Protein AF-A0A7V1QZJ2-F1 (afdb_monomer_lite)

Foldseek 3Di:
DDDDDDDDDDDDDDDDDDDDDDDDPPPDDDDDPDPVPFDFFKKWWWWKWKAAPVRHIDIFTAIFGGFPPFLWEKEDPDPQKIWTWGKTADRVRPWMWIWIWMAGRVVRDIDPIDIWIKRWHPVDPVIDIDGDHWDPDDPPWGRTKDKDWDPWDDDPQKIKTKIKIKDQAGDQDPPPHGDHMIMMIITMMIGGHHYDDDDDDPPDD

Sequence (205 aa):
MRYALLVPVTLLLWSCRGKEGPQGPQGPQGPAGQDLTRPRQGFIQGVARGKDNGGNPFNIRFSYSFYSASPGTWQATGQNTRDFDFSREDSLGIGYLSLAFRYDASNQQVSNVTIDGVAADLSRSPVPTYTIQQLPAVLNFFPGTTQEITNVTINGDSVTANFQYIRPSYNNVPGVGTNTYPDTVEGSFSVKLLPITSFGRAAGR

pLDDT: mean 83.09, std 21.12, range [32.5, 98.81]

Radius of gyration: 27.92 Å; chains: 1; bounding box: 53×95×83 Å

Structure (mmCIF, N/CA/C/O backbone):
data_AF-A0A7V1QZJ2-F1
#
_entry.id   AF-A0A7V1QZJ2-F1
#
loop_
_atom_site.group_PDB
_atom_site.id
_atom_site.type_symbol
_atom_site.label_atom_id
_atom_site.label_alt_id
_atom_site.label_comp_id
_atom_site.label_asym_id
_atom_site.label_entity_id
_atom_site.label_seq_id
_atom_site.pdbx_PDB_ins_code
_atom_site.Cartn_x
_atom_site.Cartn_y
_atom_site.Cartn_z
_atom_site.occupancy
_atom_site.B_iso_or_equiv
_atom_site.auth_seq_id
_atom_site.auth_comp_id
_atom_site.auth_asym_id
_atom_site.auth_atom_id
_atom_site.pdbx_PDB_model_num
ATOM 1 N N . MET A 1 1 ? 5.378 -8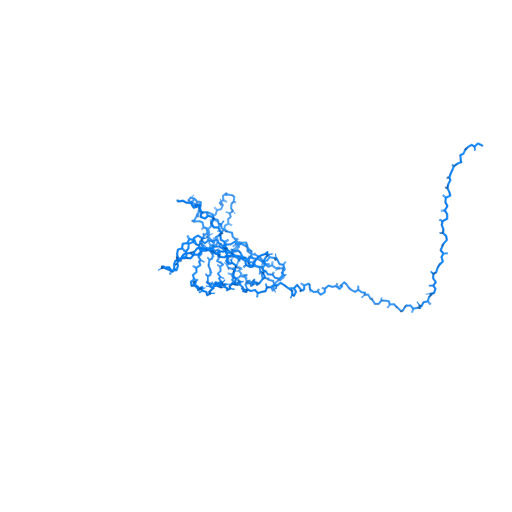2.891 -24.976 1.00 38.34 1 MET A N 1
ATOM 2 C CA . MET A 1 1 ? 6.318 -82.110 -24.143 1.00 38.34 1 MET A CA 1
ATOM 3 C C . MET A 1 1 ? 5.572 -80.883 -23.624 1.00 38.34 1 MET A C 1
ATOM 5 O O . MET A 1 1 ? 4.749 -80.357 -24.358 1.00 38.34 1 MET A O 1
ATOM 9 N N . ARG A 1 2 ? 5.779 -80.542 -22.344 1.00 32.50 2 ARG A N 1
ATOM 10 C CA . ARG A 1 2 ? 5.200 -79.415 -21.565 1.00 32.50 2 ARG A CA 1
ATOM 11 C C . ARG A 1 2 ? 5.353 -78.089 -22.351 1.00 32.50 2 ARG A C 1
ATOM 13 O O . ARG A 1 2 ? 6.328 -77.993 -23.085 1.00 32.50 2 ARG A O 1
ATOM 20 N N . TYR A 1 3 ? 4.460 -77.092 -22.353 1.00 37.06 3 TYR A N 1
ATOM 21 C CA . TYR A 1 3 ? 3.801 -76.303 -21.287 1.00 37.06 3 TYR A CA 1
ATOM 22 C C . TYR A 1 3 ? 2.469 -75.717 -21.855 1.00 37.06 3 TYR A C 1
ATOM 24 O O . TYR A 1 3 ? 2.404 -75.462 -23.052 1.00 37.06 3 TYR A O 1
ATOM 32 N N . ALA A 1 4 ? 1.321 -75.691 -21.153 1.00 39.69 4 ALA A N 1
ATOM 33 C CA . ALA A 1 4 ? 0.835 -74.640 -20.225 1.00 39.69 4 ALA A CA 1
ATOM 34 C C . ALA A 1 4 ? 1.044 -73.203 -20.787 1.00 39.69 4 ALA A C 1
ATOM 36 O O . ALA A 1 4 ? 2.159 -72.886 -21.170 1.00 39.69 4 ALA A O 1
ATOM 37 N N . LEU A 1 5 ? 0.090 -72.261 -20.855 1.00 34.91 5 LEU A N 1
ATOM 38 C CA . LEU A 1 5 ? -1.019 -71.952 -19.947 1.00 34.91 5 LEU A CA 1
ATOM 39 C C . LEU A 1 5 ? -1.832 -70.731 -20.497 1.00 34.91 5 LEU A C 1
ATOM 41 O O . LEU A 1 5 ? -1.210 -69.816 -21.022 1.00 34.91 5 LEU A O 1
ATOM 45 N N . LEU A 1 6 ? -3.165 -70.720 -20.278 1.00 35.53 6 LEU A N 1
ATOM 46 C CA . LEU A 1 6 ? -4.153 -69.597 -20.207 1.00 35.53 6 LEU A CA 1
ATOM 47 C C . LEU A 1 6 ? -4.377 -68.683 -21.454 1.00 35.53 6 LEU A C 1
ATOM 49 O O . LEU A 1 6 ? -3.447 -68.021 -21.884 1.00 35.53 6 LEU A O 1
ATOM 53 N N . VAL A 1 7 ? -5.531 -68.572 -22.153 1.00 39.81 7 VAL A N 1
ATOM 54 C CA . VAL A 1 7 ? -6.994 -68.503 -21.827 1.00 39.81 7 VAL A CA 1
ATOM 55 C C . VAL A 1 7 ? -7.366 -67.178 -21.101 1.00 39.81 7 VAL A C 1
ATOM 57 O O . VAL A 1 7 ? -6.730 -66.915 -20.087 1.00 39.81 7 VAL A O 1
ATOM 60 N N . PRO A 1 8 ? -8.454 -66.424 -21.424 1.00 50.03 8 PRO A N 1
ATOM 61 C CA . PRO A 1 8 ? -9.168 -66.239 -22.709 1.00 50.03 8 PRO A CA 1
ATOM 62 C C . PRO A 1 8 ? -10.031 -64.923 -22.858 1.00 50.03 8 PRO A C 1
ATOM 64 O O . PRO A 1 8 ? -9.952 -64.038 -22.020 1.00 50.03 8 PRO A O 1
ATOM 67 N N . VAL A 1 9 ? -10.904 -64.893 -23.895 1.00 44.97 9 VAL A N 1
ATOM 68 C CA . VAL A 1 9 ? -12.286 -64.311 -24.049 1.00 44.97 9 VAL A CA 1
ATOM 69 C C . VAL A 1 9 ? -12.489 -62.817 -23.657 1.00 44.97 9 VAL A C 1
ATOM 71 O O . VAL A 1 9 ? -12.215 -62.427 -22.537 1.00 44.97 9 VAL A O 1
ATOM 74 N N . THR A 1 10 ? -12.994 -61.912 -24.510 1.00 43.62 10 THR A N 1
ATOM 75 C CA . THR A 1 10 ? -14.426 -61.796 -24.873 1.00 43.62 10 THR A CA 1
ATOM 76 C C . THR A 1 10 ? -14.702 -60.903 -26.085 1.00 43.62 10 THR A C 1
ATOM 78 O O . THR A 1 10 ? -14.030 -59.915 -26.360 1.00 43.62 10 THR A O 1
ATOM 81 N N . LEU A 1 11 ? -15.769 -61.301 -26.781 1.00 45.28 11 LEU A N 1
ATOM 82 C CA . LEU A 1 11 ? -16.370 -60.726 -27.972 1.00 45.28 11 LEU A CA 1
ATOM 83 C C . LEU A 1 11 ? -17.079 -59.389 -27.725 1.00 45.28 11 LEU A C 1
ATOM 85 O O . LEU A 1 11 ? -17.777 -59.198 -26.731 1.00 45.28 11 LEU A O 1
ATOM 89 N N . LEU A 1 12 ? -16.950 -58.536 -28.739 1.00 44.38 12 LEU A N 1
ATOM 90 C CA . LEU A 1 12 ? -17.800 -57.396 -29.061 1.00 44.38 12 LEU A CA 1
ATOM 91 C C . LEU A 1 12 ? -19.258 -57.818 -29.253 1.00 44.38 12 LEU A C 1
ATOM 93 O O . LEU A 1 12 ? -19.493 -58.870 -29.838 1.00 44.38 12 LEU A O 1
ATOM 97 N N . LEU A 1 13 ? -20.198 -56.944 -28.882 1.00 44.84 13 LEU A N 1
ATOM 98 C CA . LEU A 1 13 ? -21.385 -56.589 -29.675 1.00 44.84 13 LEU A CA 1
ATOM 99 C C . LEU A 1 13 ? -22.197 -55.500 -28.956 1.00 44.84 13 LEU A C 1
ATOM 101 O O . LEU A 1 13 ? -22.641 -55.720 -27.836 1.00 44.84 13 LEU A O 1
ATOM 105 N N . TRP A 1 14 ? -22.415 -54.372 -29.639 1.00 37.72 14 TRP A N 1
ATOM 106 C CA . TRP A 1 14 ? -23.590 -53.471 -29.606 1.00 37.72 14 TRP A CA 1
ATOM 107 C C . TRP A 1 14 ? -23.209 -52.166 -30.332 1.00 37.72 14 TRP A C 1
ATOM 109 O O . TRP A 1 14 ? -22.077 -51.726 -30.196 1.00 37.72 14 TRP A O 1
ATOM 119 N N . SER A 1 15 ? -24.034 -51.405 -31.050 1.00 37.16 15 SER A N 1
ATOM 120 C CA . SER A 1 15 ? -25.268 -51.558 -31.833 1.00 37.16 15 SER A CA 1
ATOM 121 C C . SER A 1 15 ? -25.507 -50.171 -32.476 1.00 37.16 15 SER A C 1
ATOM 123 O O . SER A 1 15 ? -25.168 -49.155 -31.883 1.00 37.16 15 SER A O 1
ATOM 125 N N . CYS A 1 16 ? -26.125 -50.139 -33.659 1.00 43.75 16 CYS A N 1
ATOM 126 C CA . CYS A 1 16 ? -26.902 -49.021 -34.229 1.00 43.75 16 CYS A CA 1
ATOM 127 C C . CYS A 1 16 ? -26.212 -47.685 -34.603 1.00 43.75 16 CYS A C 1
ATOM 129 O O . CYS A 1 16 ? -26.116 -46.735 -33.835 1.00 43.75 16 CYS A O 1
ATOM 131 N N . ARG A 1 17 ? -25.908 -47.589 -35.906 1.00 35.12 17 ARG A N 1
ATOM 132 C CA . ARG A 1 17 ? -25.693 -46.370 -36.706 1.00 35.12 17 ARG A CA 1
ATOM 133 C C . ARG A 1 17 ? -26.922 -45.442 -36.697 1.00 35.12 17 ARG A C 1
ATOM 135 O O . ARG A 1 17 ? -27.932 -45.772 -37.315 1.00 35.12 17 ARG A O 1
ATOM 142 N N . GLY A 1 18 ? -26.769 -44.238 -36.152 1.00 34.16 18 GLY A N 1
ATOM 143 C CA . GLY A 1 18 ? -27.369 -43.013 -36.691 1.00 34.16 18 GLY A CA 1
ATOM 144 C C . GLY A 1 18 ? -26.269 -42.227 -37.411 1.00 34.16 18 GLY A C 1
ATOM 145 O O . GLY A 1 18 ? -25.159 -42.129 -36.900 1.00 34.16 18 GLY A O 1
ATOM 146 N N . LYS A 1 19 ? -26.515 -41.743 -38.634 1.00 38.31 19 LYS A N 1
ATOM 147 C CA . LYS A 1 19 ? -25.552 -40.912 -39.377 1.00 38.31 19 LYS A CA 1
ATOM 148 C C . LYS A 1 19 ? -25.443 -39.540 -38.700 1.00 38.31 19 LYS A C 1
ATOM 150 O O . LYS A 1 19 ? -26.303 -38.693 -38.917 1.00 38.31 19 LYS A O 1
ATOM 155 N N . GLU A 1 20 ? -24.399 -39.327 -37.910 1.00 42.25 20 GLU A N 1
ATOM 156 C CA . GLU A 1 20 ? -23.991 -37.995 -37.454 1.00 42.25 20 GLU A CA 1
ATOM 157 C C . GLU A 1 20 ? -23.438 -37.218 -38.661 1.00 42.25 20 GLU A C 1
ATOM 159 O O . GLU A 1 20 ? -22.554 -37.696 -39.377 1.00 42.25 20 GLU A O 1
ATOM 164 N N . GLY A 1 21 ? -24.014 -36.046 -38.951 1.00 42.25 21 GLY A N 1
ATOM 165 C CA . GLY A 1 21 ? -23.419 -35.095 -39.895 1.00 42.25 21 GLY A CA 1
ATOM 166 C C . GLY A 1 21 ? -22.044 -34.640 -39.390 1.00 42.25 21 GLY A C 1
ATOM 167 O O . GLY A 1 21 ? -21.759 -34.811 -38.205 1.00 42.25 21 GLY A O 1
ATOM 168 N N . PRO A 1 22 ? -21.171 -34.081 -40.248 1.00 43.09 22 PRO A N 1
ATOM 169 C CA . PRO A 1 22 ? -19.835 -33.687 -39.822 1.00 43.09 22 PRO A CA 1
ATOM 170 C C . PRO A 1 22 ? -19.931 -32.739 -38.624 1.00 43.09 22 PRO A C 1
ATOM 172 O O . PRO A 1 22 ? -20.518 -31.660 -38.711 1.00 43.09 22 PRO A O 1
ATOM 175 N N . GLN A 1 23 ? -19.369 -33.176 -37.499 1.00 43.66 23 GLN A N 1
ATOM 176 C CA . GLN A 1 23 ? -19.197 -32.358 -36.312 1.00 43.66 23 GLN A CA 1
ATOM 177 C C . GLN A 1 23 ? -18.325 -31.167 -36.718 1.00 43.66 23 GLN A C 1
ATOM 179 O O . GLN A 1 23 ? -17.172 -31.341 -37.118 1.00 43.66 23 GLN A O 1
ATOM 184 N N . GLY A 1 24 ? -18.903 -29.960 -36.707 1.00 46.75 24 GLY A N 1
ATOM 185 C CA . GLY A 1 24 ? -18.139 -28.734 -36.937 1.00 46.75 24 GLY A CA 1
ATOM 186 C C . GLY A 1 24 ? -16.970 -28.671 -35.948 1.00 46.75 24 GLY A C 1
ATOM 187 O O . GLY A 1 24 ? -17.098 -29.209 -34.845 1.00 46.75 24 GLY A O 1
ATOM 188 N N . PRO A 1 25 ? -15.824 -28.068 -36.311 1.00 46.44 25 PRO A N 1
ATOM 189 C CA . PRO A 1 25 ? -14.670 -28.036 -35.425 1.00 46.44 25 PRO A CA 1
ATOM 190 C C . PRO A 1 25 ? -15.075 -27.383 -34.104 1.00 46.44 25 PRO A C 1
ATOM 192 O O . PRO A 1 25 ? -15.407 -26.198 -34.054 1.00 46.44 25 PRO A O 1
ATOM 195 N N . GLN A 1 26 ? -15.072 -28.172 -33.032 1.00 46.66 26 GLN A N 1
ATOM 196 C CA . GLN A 1 26 ? -15.274 -27.666 -31.687 1.00 46.66 26 GLN A CA 1
ATOM 197 C C . GLN A 1 26 ? -13.978 -26.947 -31.305 1.00 46.66 26 GLN A C 1
ATOM 199 O O . GLN A 1 26 ? -13.011 -27.559 -30.856 1.00 46.66 26 GLN A O 1
ATOM 204 N N . GLY A 1 27 ? -13.922 -25.647 -31.610 1.00 50.19 27 GLY A N 1
ATOM 205 C CA . GLY A 1 27 ? -12.831 -24.778 -31.186 1.00 50.19 27 GLY A CA 1
ATOM 206 C C . GLY A 1 27 ? -12.704 -24.808 -29.659 1.00 50.19 27 GLY A C 1
ATOM 207 O O . GLY A 1 27 ? -13.710 -25.021 -28.977 1.00 50.19 27 GLY A O 1
ATOM 208 N N . PRO A 1 28 ? -11.495 -24.632 -29.101 1.00 48.53 28 PRO A N 1
ATOM 209 C CA . PRO A 1 28 ? -11.296 -24.670 -27.659 1.00 48.53 28 PRO A CA 1
ATOM 210 C C . PRO A 1 28 ? -12.192 -23.628 -26.986 1.00 48.53 28 PRO A C 1
ATOM 212 O O . PRO A 1 28 ? -12.018 -22.421 -27.154 1.00 48.53 28 PRO A O 1
ATOM 215 N N . GLN A 1 29 ? -13.188 -24.111 -26.246 1.00 50.91 29 GLN A N 1
ATOM 216 C CA . GLN A 1 29 ? -14.084 -23.275 -25.472 1.00 50.91 29 GLN A CA 1
ATOM 217 C C . GLN A 1 29 ? -13.485 -23.066 -24.084 1.00 50.91 29 GLN A C 1
ATOM 219 O O . GLN A 1 29 ? -13.363 -24.001 -23.299 1.00 50.91 29 GLN A O 1
ATOM 224 N N . GLY A 1 30 ? -13.165 -21.813 -23.778 1.00 43.97 30 GLY A N 1
ATOM 225 C CA . GLY A 1 30 ? -13.005 -21.340 -22.412 1.00 43.97 30 GLY A CA 1
ATOM 226 C C . GLY A 1 30 ? -13.400 -19.870 -22.316 1.00 43.97 30 GLY A C 1
ATOM 227 O O . GLY A 1 30 ? -12.536 -19.007 -22.441 1.00 43.97 30 GLY A O 1
ATOM 228 N N . PRO A 1 31 ? -14.688 -19.537 -22.129 1.00 49.03 31 PRO A N 1
ATOM 229 C CA . PRO A 1 31 ? -15.068 -18.238 -21.597 1.00 49.03 31 PRO A CA 1
ATOM 230 C C . PRO A 1 31 ? -14.432 -18.068 -20.214 1.00 49.03 31 PRO A C 1
ATOM 232 O O . PRO A 1 31 ? -14.344 -19.028 -19.448 1.00 49.03 31 PRO A O 1
ATOM 235 N N . ALA A 1 32 ? -13.971 -16.851 -19.930 1.00 51.31 32 ALA A N 1
ATOM 236 C CA . ALA A 1 32 ? -13.231 -16.491 -18.727 1.00 51.31 32 ALA A CA 1
ATOM 237 C C . ALA A 1 32 ? -13.883 -17.042 -17.449 1.00 51.31 32 ALA A C 1
ATOM 239 O O . ALA A 1 32 ? -15.083 -16.861 -17.236 1.00 51.31 32 ALA A O 1
ATOM 240 N N . GLY A 1 33 ? -13.080 -17.666 -16.582 1.00 46.50 33 GLY A N 1
ATOM 241 C CA . GLY A 1 33 ? -13.518 -18.041 -15.243 1.00 46.50 33 GLY A CA 1
ATOM 242 C C . GLY A 1 33 ? -13.845 -16.785 -14.440 1.00 46.50 33 GLY A C 1
ATOM 243 O O . GLY A 1 33 ? -12.967 -16.195 -13.822 1.00 46.50 33 GLY A O 1
ATOM 244 N N . GLN A 1 34 ? -15.101 -16.342 -14.471 1.00 44.25 34 GLN A N 1
ATOM 245 C CA . GLN A 1 34 ? -15.601 -15.402 -13.481 1.00 44.25 34 GLN A CA 1
ATOM 246 C C . GLN A 1 34 ? -15.918 -16.197 -12.222 1.00 44.25 34 GLN A C 1
ATOM 248 O O . GLN A 1 34 ? -16.938 -16.881 -12.149 1.00 44.25 34 GLN A O 1
ATOM 253 N N . ASP A 1 35 ? -15.065 -16.080 -11.211 1.00 50.50 35 ASP A N 1
ATOM 254 C CA . ASP A 1 35 ? -15.458 -16.462 -9.863 1.00 50.50 35 ASP A CA 1
ATOM 255 C C . ASP A 1 35 ? -16.418 -15.394 -9.307 1.00 50.50 35 ASP A C 1
ATOM 257 O O . ASP A 1 35 ? -16.030 -14.407 -8.674 1.00 50.50 35 ASP A O 1
ATOM 261 N N . LEU A 1 36 ? -17.703 -15.563 -9.632 1.00 51.03 36 LEU A N 1
ATOM 262 C CA . LEU A 1 36 ? -18.813 -14.686 -9.244 1.00 51.03 36 LEU A CA 1
ATOM 263 C C . LEU A 1 36 ? -19.213 -14.824 -7.765 1.00 51.03 36 LEU A C 1
ATOM 265 O O . LEU A 1 36 ? -20.214 -14.239 -7.354 1.00 51.03 36 LEU A O 1
ATOM 269 N N . THR A 1 37 ? -18.450 -15.561 -6.953 1.00 59.72 37 THR A N 1
ATOM 270 C CA . THR A 1 37 ? -18.772 -15.783 -5.533 1.00 59.72 37 THR A CA 1
ATOM 271 C C . THR A 1 37 ? -17.790 -15.164 -4.551 1.00 59.72 37 THR A C 1
ATOM 273 O O . THR A 1 37 ? -18.044 -15.173 -3.346 1.00 59.72 37 THR A O 1
ATOM 276 N N . ARG A 1 38 ? -16.700 -14.557 -5.032 1.00 65.62 38 ARG A N 1
ATOM 277 C CA . ARG A 1 38 ? -15.726 -13.903 -4.153 1.00 65.62 38 ARG A CA 1
ATOM 278 C C . ARG A 1 38 ? -16.330 -12.621 -3.566 1.00 65.62 38 ARG A C 1
ATOM 280 O O . ARG A 1 38 ? -16.648 -11.703 -4.331 1.00 65.62 38 ARG A O 1
ATOM 287 N N . PRO A 1 39 ? -16.492 -12.516 -2.233 1.00 65.44 39 PRO A N 1
ATOM 288 C CA . PRO A 1 39 ? -17.067 -11.327 -1.625 1.00 65.44 39 PRO A CA 1
ATOM 289 C C . PRO A 1 39 ? -16.196 -10.106 -1.926 1.00 65.44 39 PRO A C 1
ATOM 291 O O . PRO A 1 39 ? -14.987 -10.122 -1.702 1.00 65.44 39 PRO A O 1
ATOM 294 N N . ARG A 1 40 ? -16.823 -9.035 -2.411 1.00 71.38 40 ARG A N 1
ATOM 295 C CA . ARG A 1 40 ? -16.179 -7.737 -2.633 1.00 71.38 40 ARG A CA 1
ATOM 296 C C . ARG A 1 40 ? -16.621 -6.790 -1.526 1.00 71.38 40 ARG A C 1
ATOM 298 O O . ARG A 1 40 ? -17.654 -6.139 -1.659 1.00 71.38 40 ARG A O 1
ATOM 305 N N . GLN A 1 41 ? -15.892 -6.735 -0.412 1.00 78.44 41 GLN A N 1
ATOM 306 C CA . GLN A 1 41 ? -16.115 -5.684 0.592 1.00 78.44 41 GLN A CA 1
ATOM 307 C C . GLN A 1 41 ? -14.894 -4.777 0.632 1.00 78.44 41 GLN A C 1
ATOM 309 O O . GLN A 1 41 ? -13.915 -4.986 1.362 1.00 78.44 41 GLN A O 1
ATOM 314 N N . GLY A 1 42 ? -14.983 -3.763 -0.220 1.00 90.56 42 GLY A N 1
ATOM 315 C CA . GLY A 1 42 ? -13.977 -2.737 -0.356 1.00 90.56 42 GLY A CA 1
ATOM 316 C C . GLY A 1 42 ? -13.024 -2.924 -1.524 1.00 90.56 42 GLY A C 1
ATOM 317 O O . GLY A 1 42 ? -13.144 -3.857 -2.317 1.00 90.56 42 GLY A O 1
ATOM 318 N N . PHE A 1 43 ? -12.072 -2.006 -1.610 1.00 95.38 43 PHE A N 1
ATOM 319 C CA . PHE A 1 43 ? -11.084 -1.944 -2.669 1.00 95.38 43 PHE A CA 1
ATOM 320 C C . PHE A 1 43 ? -9.760 -1.370 -2.172 1.00 95.38 43 PHE A C 1
ATOM 322 O O . PHE A 1 43 ? -9.709 -0.645 -1.177 1.00 95.38 43 PHE A O 1
ATOM 329 N N . ILE A 1 44 ? -8.715 -1.647 -2.943 1.00 97.50 44 ILE A N 1
ATOM 330 C CA . ILE A 1 44 ? -7.466 -0.894 -2.992 1.00 97.50 44 ILE A CA 1
ATOM 331 C C . ILE A 1 44 ? -7.267 -0.516 -4.456 1.00 97.50 44 ILE A C 1
ATOM 333 O O . ILE A 1 44 ? -7.316 -1.381 -5.326 1.00 97.50 44 ILE A O 1
ATOM 337 N N . GLN A 1 45 ? -7.051 0.757 -4.755 1.00 98.12 45 GLN A N 1
ATOM 338 C CA . GLN A 1 45 ? -6.820 1.194 -6.129 1.00 98.12 45 GLN A CA 1
ATOM 339 C C . GLN A 1 45 ? -5.818 2.332 -6.178 1.00 98.12 45 GLN A C 1
ATOM 341 O O . GLN A 1 45 ? -5.712 3.124 -5.239 1.00 98.12 45 GLN A O 1
ATOM 346 N N . GLY A 1 46 ? -5.111 2.440 -7.293 1.00 98.50 46 GLY A N 1
ATOM 347 C CA . GLY A 1 46 ? -4.065 3.432 -7.422 1.00 98.50 46 GLY A CA 1
ATOM 348 C C . GLY A 1 46 ? -3.264 3.288 -8.698 1.00 98.50 46 GLY A C 1
ATOM 349 O O . GLY A 1 46 ? -3.724 2.765 -9.719 1.00 98.50 46 GLY A O 1
ATOM 350 N N . VAL A 1 47 ? -2.049 3.813 -8.633 1.00 98.56 47 VAL A N 1
ATOM 351 C CA . VAL A 1 47 ? -1.139 3.865 -9.764 1.00 98.56 47 VAL A CA 1
ATOM 352 C C . VAL A 1 47 ? 0.306 3.751 -9.297 1.00 98.56 47 VAL A C 1
ATOM 354 O O . VAL A 1 47 ? 0.709 4.423 -8.354 1.00 98.56 47 VAL A O 1
ATOM 357 N N . ALA A 1 48 ? 1.083 2.916 -9.979 1.00 98.44 48 ALA A N 1
ATOM 358 C CA . ALA A 1 48 ? 2.535 2.879 -9.886 1.00 98.44 48 ALA A CA 1
ATOM 359 C C . ALA A 1 48 ? 3.134 3.648 -11.069 1.00 98.44 48 ALA A C 1
ATOM 361 O O . ALA A 1 48 ? 2.729 3.446 -12.218 1.00 98.44 48 ALA A O 1
ATOM 362 N N . ARG A 1 49 ? 4.071 4.555 -10.806 1.00 98.06 49 ARG A N 1
ATOM 363 C CA . ARG A 1 49 ? 4.714 5.408 -11.811 1.00 98.06 49 ARG A CA 1
ATOM 364 C C . ARG A 1 49 ? 6.198 5.522 -11.512 1.00 98.06 49 ARG A C 1
ATOM 366 O O . ARG A 1 49 ? 6.589 5.561 -10.352 1.00 98.06 49 ARG A O 1
ATOM 373 N N . GLY A 1 50 ? 6.996 5.651 -12.558 1.00 96.56 50 GLY A N 1
ATOM 374 C CA . GLY A 1 50 ? 8.439 5.767 -12.427 1.00 96.56 50 GLY A CA 1
ATOM 375 C C . GLY A 1 50 ? 9.120 5.685 -13.780 1.00 96.56 50 GLY A C 1
ATOM 376 O O . GLY A 1 50 ? 8.496 5.953 -14.816 1.00 96.56 50 GLY A O 1
ATOM 377 N N . LYS A 1 51 ? 10.399 5.317 -13.769 1.00 95.38 51 LYS A N 1
ATOM 378 C CA . LYS A 1 51 ? 11.188 5.081 -14.980 1.00 95.38 51 LYS A CA 1
ATOM 379 C C . LYS A 1 51 ? 12.034 3.830 -14.807 1.00 95.38 51 LYS A C 1
ATOM 381 O O . LYS A 1 51 ? 12.552 3.588 -13.725 1.00 95.38 51 LYS A O 1
ATOM 386 N N . ASP A 1 52 ? 12.213 3.072 -15.882 1.00 90.50 52 ASP A N 1
ATOM 387 C CA . ASP A 1 52 ? 13.223 2.016 -15.890 1.00 90.50 52 ASP A CA 1
ATOM 388 C C . ASP A 1 52 ? 14.650 2.604 -15.841 1.00 90.50 52 ASP A C 1
ATOM 390 O O . ASP A 1 52 ? 14.860 3.812 -15.988 1.00 90.50 52 ASP A O 1
ATOM 394 N N . ASN A 1 53 ? 15.660 1.748 -15.671 1.00 89.25 53 ASN A N 1
ATOM 395 C CA . ASN A 1 53 ? 17.063 2.184 -15.635 1.00 89.25 53 ASN A CA 1
ATOM 396 C C . ASN A 1 53 ? 17.566 2.753 -16.983 1.00 89.25 53 ASN A C 1
ATOM 398 O O . ASN A 1 53 ? 18.631 3.363 -17.024 1.00 89.25 53 ASN A O 1
ATOM 402 N N . GLY A 1 54 ? 16.813 2.581 -18.077 1.00 90.69 54 GLY A N 1
ATOM 403 C CA . GLY A 1 54 ? 17.057 3.233 -19.368 1.00 90.69 54 GLY A CA 1
ATOM 404 C C . GLY A 1 54 ? 16.395 4.612 -19.497 1.00 90.69 54 GLY A C 1
ATOM 405 O O . GLY A 1 54 ? 16.629 5.311 -20.481 1.00 90.69 54 GLY A O 1
ATOM 406 N N . GLY A 1 55 ? 15.587 5.020 -18.514 1.00 90.94 55 GLY A N 1
ATOM 407 C CA . GLY A 1 55 ? 14.854 6.282 -18.498 1.00 90.94 55 GLY A CA 1
ATOM 408 C C . GLY A 1 55 ? 13.470 6.227 -19.148 1.00 90.94 55 GLY A C 1
ATOM 409 O O . GLY A 1 55 ? 12.806 7.268 -19.212 1.00 90.94 55 GLY A O 1
ATOM 410 N N . ASN A 1 56 ? 13.002 5.056 -19.594 1.00 94.94 56 ASN A N 1
ATOM 411 C CA . ASN A 1 56 ? 11.669 4.918 -20.171 1.00 94.94 56 ASN A CA 1
ATOM 412 C C . ASN A 1 56 ? 10.617 5.009 -19.062 1.00 94.94 56 ASN A C 1
ATOM 414 O O . ASN A 1 56 ? 10.687 4.256 -18.086 1.00 94.94 56 ASN A O 1
ATOM 418 N N . PRO A 1 57 ? 9.628 5.908 -19.183 1.00 96.56 57 PRO A N 1
ATOM 419 C CA . PRO A 1 57 ? 8.603 6.050 -18.167 1.00 96.56 57 PRO A CA 1
ATOM 420 C C . PRO A 1 57 ? 7.655 4.851 -18.170 1.00 96.56 57 PRO A C 1
ATOM 422 O O . PRO A 1 57 ? 7.253 4.361 -19.227 1.00 96.56 57 PRO A O 1
ATOM 425 N N . PHE A 1 58 ? 7.210 4.449 -16.983 1.00 95.75 58 PHE A N 1
ATOM 426 C CA . PHE A 1 58 ? 6.098 3.520 -16.825 1.00 95.75 58 PHE A CA 1
ATOM 427 C C . PHE A 1 58 ? 4.972 4.144 -16.001 1.00 95.75 58 PHE A C 1
ATOM 429 O O . PHE A 1 58 ? 5.163 5.040 -15.176 1.00 95.75 58 PHE A O 1
ATOM 436 N N . ASN A 1 59 ? 3.763 3.652 -16.248 1.00 97.56 59 ASN A N 1
ATOM 437 C CA . ASN A 1 59 ? 2.551 4.018 -15.530 1.00 97.56 59 ASN A CA 1
ATOM 438 C C . ASN A 1 59 ? 1.650 2.784 -15.509 1.00 97.56 59 ASN A C 1
ATOM 440 O O . ASN A 1 59 ? 1.261 2.313 -16.576 1.00 97.56 59 ASN A O 1
ATOM 444 N N . ILE A 1 60 ? 1.383 2.225 -14.332 1.00 98.19 60 ILE A N 1
ATOM 445 C CA . ILE A 1 60 ? 0.633 0.984 -14.111 1.00 98.19 60 ILE A CA 1
ATOM 446 C C . ILE A 1 60 ? -0.524 1.301 -13.178 1.00 98.19 60 ILE A C 1
ATOM 448 O O . ILE A 1 60 ? -0.326 1.536 -11.989 1.00 98.19 60 ILE A O 1
ATOM 452 N N . ARG A 1 61 ? -1.736 1.349 -13.730 1.00 98.06 61 ARG A N 1
ATOM 453 C CA . ARG A 1 61 ? -2.962 1.530 -12.949 1.00 98.06 61 ARG A CA 1
ATOM 454 C C . ARG A 1 61 ? -3.423 0.176 -12.437 1.00 98.06 61 ARG A C 1
ATOM 456 O O . ARG A 1 61 ? -3.377 -0.797 -13.181 1.00 98.06 61 ARG A O 1
ATOM 463 N N . PHE A 1 62 ? -3.898 0.139 -11.200 1.00 97.50 62 PHE A N 1
ATOM 464 C CA . PHE A 1 62 ? -4.400 -1.081 -10.582 1.00 97.50 62 PHE A CA 1
ATOM 465 C C . PHE A 1 62 ? -5.670 -0.810 -9.774 1.00 97.50 62 PHE A C 1
ATOM 467 O O . PHE A 1 62 ? -5.883 0.288 -9.253 1.00 97.50 62 PHE A O 1
ATOM 474 N N . SER A 1 63 ? -6.517 -1.831 -9.673 1.00 96.31 63 SER A N 1
ATOM 475 C CA . SER A 1 63 ? -7.729 -1.823 -8.857 1.00 96.31 63 SER A CA 1
ATOM 476 C C . SER A 1 63 ? -8.017 -3.243 -8.380 1.00 96.31 63 SER A C 1
ATOM 478 O O . SER A 1 63 ? -8.209 -4.155 -9.183 1.00 96.31 63 SER A O 1
ATOM 480 N N . TYR A 1 64 ? -8.008 -3.423 -7.066 1.00 95.25 64 TYR A N 1
ATOM 481 C CA . TYR A 1 64 ? -8.100 -4.705 -6.382 1.00 95.25 64 TYR A CA 1
ATOM 482 C C . TYR A 1 64 ? -9.315 -4.696 -5.474 1.00 95.25 64 TYR A C 1
ATOM 484 O O . TYR A 1 64 ? -9.501 -3.776 -4.680 1.00 95.25 64 TYR A O 1
ATOM 492 N N . SER A 1 65 ? -10.166 -5.708 -5.585 1.00 93.50 65 SER A N 1
ATOM 493 C CA . SER A 1 65 ? -11.427 -5.776 -4.828 1.00 93.50 65 SER A CA 1
ATOM 494 C C . SER A 1 65 ? -11.692 -7.147 -4.220 1.00 93.50 65 SER A C 1
ATOM 496 O O . SER A 1 65 ? -12.648 -7.300 -3.461 1.00 93.50 65 SER A O 1
ATOM 498 N N . PHE A 1 66 ? -10.867 -8.144 -4.540 1.00 89.06 66 PHE A N 1
ATOM 499 C CA . PHE A 1 66 ? -11.050 -9.506 -4.065 1.00 89.06 66 PHE A CA 1
ATOM 500 C C . PHE A 1 66 ? -10.154 -9.789 -2.862 1.00 89.06 66 PHE A C 1
ATOM 502 O O . PHE A 1 66 ? -9.047 -9.265 -2.768 1.00 89.06 66 PHE A O 1
ATOM 509 N N . TYR A 1 67 ? -10.627 -10.613 -1.930 1.00 84.38 67 TYR A N 1
ATOM 510 C CA . TYR A 1 67 ? -9.814 -11.077 -0.804 1.00 84.38 67 TYR A CA 1
ATOM 511 C C . TYR A 1 67 ? -8.852 -12.159 -1.256 1.00 84.38 67 TYR A C 1
ATOM 513 O O . TYR A 1 67 ? -9.316 -13.151 -1.811 1.00 84.38 67 TYR A O 1
ATOM 521 N N . SER A 1 68 ? -7.565 -12.031 -0.942 1.00 72.38 68 SER A N 1
ATOM 522 C CA . SER A 1 68 ? -6.611 -13.103 -1.243 1.00 72.38 68 SER A CA 1
ATOM 523 C C . SER A 1 68 ? -6.909 -14.370 -0.430 1.00 72.38 68 SER A C 1
ATOM 525 O O . SER A 1 68 ? -7.063 -15.455 -0.980 1.00 72.38 68 SER A O 1
ATOM 527 N N . ALA A 1 69 ? -7.119 -14.210 0.880 1.00 78.69 69 ALA A N 1
ATOM 528 C CA . ALA A 1 69 ? -7.532 -15.295 1.777 1.00 78.69 69 ALA A CA 1
ATOM 529 C C . ALA A 1 69 ? -8.543 -14.851 2.848 1.00 78.69 69 ALA A C 1
ATOM 531 O O . ALA A 1 69 ? -9.368 -15.640 3.300 1.00 78.69 69 ALA A O 1
ATOM 532 N N . SER A 1 70 ? -8.489 -13.580 3.257 1.00 85.25 70 SER A N 1
ATOM 533 C CA . SER A 1 70 ? -9.280 -13.011 4.350 1.00 85.25 70 SER A CA 1
ATOM 534 C C . SER A 1 70 ? -9.698 -11.573 4.015 1.00 85.25 70 SER A C 1
ATOM 536 O O . SER A 1 70 ? -8.968 -10.893 3.287 1.00 85.25 70 SER A O 1
ATOM 538 N N . PRO A 1 71 ? -10.822 -11.067 4.564 1.00 86.94 71 PRO A N 1
ATOM 539 C CA . PRO A 1 71 ? -11.157 -9.643 4.507 1.00 86.94 71 PRO A CA 1
ATOM 540 C C . PRO A 1 71 ? -10.073 -8.731 5.102 1.00 86.94 71 PRO A C 1
ATOM 542 O O . PRO A 1 71 ? -10.023 -7.551 4.750 1.00 86.94 71 PRO A O 1
ATOM 545 N N . GLY A 1 72 ? -9.210 -9.281 5.963 1.00 93.31 72 GLY A N 1
ATOM 546 C CA . GLY A 1 72 ? -8.276 -8.550 6.811 1.00 93.31 72 GLY A CA 1
ATOM 547 C C . GLY A 1 72 ? -8.853 -8.305 8.203 1.00 93.31 72 GLY A C 1
ATOM 548 O O . GLY A 1 72 ? -10.020 -8.602 8.478 1.00 93.31 72 GLY A O 1
ATOM 549 N N . THR A 1 73 ? -8.030 -7.772 9.092 1.00 95.75 73 THR A N 1
ATOM 550 C CA . THR A 1 73 ? -8.342 -7.622 10.509 1.00 95.75 73 THR A CA 1
ATOM 551 C C . THR A 1 73 ? -8.020 -6.241 11.047 1.00 95.75 73 THR A C 1
ATOM 553 O O . THR A 1 73 ? -7.136 -5.548 10.544 1.00 95.75 73 THR A O 1
ATOM 556 N N . TRP A 1 74 ? -8.710 -5.871 12.121 1.00 96.62 74 TRP A N 1
ATOM 557 C CA . TRP A 1 74 ? -8.294 -4.778 12.985 1.00 96.62 74 TRP A CA 1
ATOM 558 C C . TRP A 1 74 ? -8.307 -5.214 14.449 1.00 96.62 74 TRP A C 1
ATOM 560 O O . TRP A 1 74 ? -9.089 -6.080 14.843 1.00 96.62 74 TRP A O 1
ATOM 570 N N . GLN A 1 75 ? -7.458 -4.609 15.273 1.00 95.88 75 GLN A N 1
ATOM 571 C CA . GLN A 1 75 ? -7.467 -4.833 16.719 1.00 95.88 75 GLN A CA 1
ATOM 572 C C . GLN A 1 75 ? -7.191 -3.545 17.482 1.00 95.88 75 GLN A C 1
ATOM 574 O O . GLN A 1 75 ? -6.405 -2.710 17.035 1.00 95.88 75 GLN A O 1
ATOM 579 N N . ALA A 1 76 ? -7.827 -3.381 18.640 1.00 94.00 76 ALA A N 1
ATOM 580 C CA . ALA A 1 76 ? -7.471 -2.313 19.564 1.00 94.00 76 ALA A CA 1
ATOM 581 C C . ALA A 1 76 ? -6.183 -2.696 20.306 1.00 94.00 76 ALA A C 1
ATOM 583 O O . ALA A 1 76 ? -6.128 -3.735 20.961 1.00 94.00 76 ALA A O 1
ATOM 584 N N . THR A 1 77 ? -5.157 -1.854 20.213 1.00 92.81 77 THR A N 1
ATOM 585 C CA . THR A 1 77 ? -3.875 -2.020 20.928 1.00 92.81 77 THR A CA 1
ATOM 586 C C . THR A 1 77 ? -3.706 -1.022 22.072 1.00 92.81 77 THR A C 1
ATOM 588 O O . THR A 1 77 ? -2.803 -1.150 22.893 1.00 92.81 77 THR A O 1
ATOM 591 N N . GLY A 1 78 ? -4.619 -0.059 22.163 1.00 90.50 78 GLY A N 1
ATOM 592 C CA . GLY A 1 78 ? -4.752 0.898 23.251 1.00 90.50 78 GLY A CA 1
ATOM 593 C C . GLY A 1 78 ? -6.149 1.512 23.229 1.00 90.50 78 GLY A C 1
ATOM 594 O O . GLY A 1 78 ? -6.978 1.157 22.391 1.00 90.50 78 GLY A O 1
ATOM 595 N N . GLN A 1 79 ? -6.415 2.463 24.125 1.00 91.00 79 GLN A N 1
ATOM 596 C CA . GLN A 1 79 ? -7.733 3.104 24.213 1.00 91.00 79 GLN A CA 1
ATOM 597 C C . GLN A 1 79 ? -8.135 3.813 22.907 1.00 91.00 79 GLN A C 1
ATOM 599 O O . GLN A 1 79 ? -9.289 3.730 22.497 1.00 91.00 79 GLN A O 1
ATOM 604 N N . ASN A 1 80 ? -7.178 4.472 22.244 1.00 95.19 80 ASN A N 1
ATOM 605 C CA . ASN A 1 80 ? -7.400 5.235 21.009 1.00 95.19 80 ASN A CA 1
ATOM 606 C C . ASN A 1 80 ? -6.618 4.675 19.812 1.00 95.19 80 ASN A C 1
ATOM 608 O O . ASN A 1 80 ? -6.617 5.277 18.741 1.00 95.19 80 ASN A O 1
ATOM 612 N N . THR A 1 81 ? -5.950 3.534 19.987 1.00 96.31 81 THR A N 1
ATOM 613 C CA . THR A 1 81 ? -4.999 2.995 19.014 1.00 96.31 81 THR A CA 1
ATOM 614 C C . THR A 1 81 ? -5.533 1.707 18.412 1.00 96.31 81 THR A C 1
ATOM 616 O O . THR A 1 81 ? -5.945 0.797 19.139 1.00 96.31 81 THR A O 1
ATOM 619 N N . ARG A 1 82 ? -5.522 1.627 17.080 1.00 96.75 82 ARG A N 1
ATOM 620 C CA . ARG A 1 82 ? -5.910 0.430 16.330 1.00 96.75 82 ARG A CA 1
ATOM 621 C C . ARG A 1 82 ? -4.813 0.024 15.361 1.00 96.75 82 ARG A C 1
ATOM 623 O O . ARG A 1 82 ? -4.259 0.877 14.671 1.00 96.75 82 ARG A O 1
ATOM 630 N N . ASP A 1 83 ? -4.573 -1.275 15.284 1.00 97.88 83 ASP A N 1
ATOM 631 C CA . ASP A 1 83 ? -3.725 -1.881 14.263 1.00 97.88 83 ASP A CA 1
ATOM 632 C C . ASP A 1 83 ? -4.628 -2.488 13.188 1.00 97.88 83 ASP A C 1
ATOM 634 O O . ASP A 1 83 ? -5.640 -3.116 13.510 1.00 97.88 83 ASP A O 1
ATOM 638 N N . PHE A 1 84 ? -4.263 -2.282 11.927 1.00 97.94 84 PHE A N 1
ATOM 639 C CA . PHE A 1 84 ? -4.963 -2.753 10.737 1.00 97.94 84 PHE A CA 1
ATOM 640 C C . PHE A 1 84 ? -4.028 -3.629 9.909 1.00 97.94 84 PHE A C 1
ATOM 642 O O . PHE A 1 84 ? -2.854 -3.295 9.774 1.00 97.94 84 PHE A O 1
ATOM 649 N N . ASP A 1 85 ? -4.561 -4.704 9.335 1.00 97.25 85 ASP A N 1
ATOM 650 C CA . ASP A 1 85 ? -3.856 -5.594 8.406 1.00 97.25 85 ASP A CA 1
ATOM 651 C C . ASP A 1 85 ? -4.854 -6.135 7.379 1.00 97.25 85 ASP A C 1
ATOM 653 O O . ASP A 1 85 ? -5.892 -6.689 7.753 1.00 97.25 85 ASP A O 1
ATOM 657 N N . PHE A 1 86 ? -4.594 -5.940 6.089 1.00 96.31 86 PHE A N 1
ATOM 658 C CA . PHE A 1 86 ? -5.435 -6.493 5.033 1.00 96.31 86 PHE A CA 1
ATOM 659 C C . PHE A 1 86 ? -4.719 -6.570 3.691 1.00 96.31 86 PHE A C 1
ATOM 661 O O . PHE A 1 86 ? -3.794 -5.817 3.406 1.00 96.31 86 PHE A O 1
ATOM 668 N N . SER A 1 87 ? -5.233 -7.428 2.811 1.00 95.44 87 SER A N 1
ATOM 669 C CA . SER A 1 87 ? -4.814 -7.492 1.415 1.00 95.44 87 SER A CA 1
ATOM 670 C C . SER A 1 87 ? -6.003 -7.517 0.461 1.00 95.44 87 SER A C 1
ATOM 672 O O . SER A 1 87 ? -7.105 -7.962 0.810 1.00 95.44 87 SER A O 1
ATOM 674 N N . ARG A 1 88 ? -5.796 -7.014 -0.758 1.00 94.81 88 ARG A N 1
ATOM 675 C CA . ARG A 1 88 ? -6.710 -7.218 -1.890 1.00 94.81 88 ARG A CA 1
ATOM 676 C C . ARG A 1 88 ? -5.921 -7.611 -3.126 1.00 94.81 88 ARG A C 1
ATOM 678 O O . ARG A 1 88 ? -4.799 -7.152 -3.311 1.00 94.81 88 ARG A O 1
ATOM 685 N N . GLU A 1 89 ? -6.547 -8.398 -3.985 1.00 94.50 89 GLU A N 1
ATOM 686 C CA . GLU A 1 89 ? -5.997 -8.817 -5.272 1.00 94.50 89 GLU A CA 1
ATOM 687 C C . GLU A 1 89 ? -6.955 -8.528 -6.432 1.00 94.50 89 GLU A C 1
ATOM 689 O O . GLU A 1 89 ? -8.134 -8.182 -6.242 1.00 94.50 89 GLU A O 1
ATOM 694 N N . ASP A 1 90 ? -6.414 -8.621 -7.644 1.00 92.12 90 ASP A N 1
ATOM 695 C CA . ASP A 1 90 ? -7.183 -8.564 -8.879 1.00 92.12 90 ASP A CA 1
ATOM 696 C C . ASP A 1 90 ? -7.935 -9.876 -9.170 1.00 92.12 90 ASP A C 1
ATOM 698 O O . ASP A 1 90 ? -7.892 -10.845 -8.414 1.00 92.12 90 ASP A O 1
ATOM 702 N N . SER A 1 91 ? -8.691 -9.896 -10.270 1.00 89.44 91 SER A N 1
ATOM 703 C CA . SER A 1 91 ? -9.511 -11.051 -10.652 1.00 89.44 91 SER A CA 1
ATOM 704 C C . SER A 1 91 ? -8.714 -12.284 -11.081 1.00 89.44 91 SER A C 1
ATOM 706 O O . SER A 1 91 ? -9.291 -13.365 -11.148 1.00 89.44 91 SER A O 1
ATOM 708 N N . LEU A 1 92 ? -7.439 -12.120 -11.435 1.00 89.38 92 LEU A N 1
ATOM 709 C CA . LEU A 1 92 ? -6.567 -13.176 -11.951 1.00 89.38 92 LEU A CA 1
ATOM 710 C C . LEU A 1 92 ? -5.486 -13.593 -10.937 1.00 89.38 92 LEU A C 1
ATOM 712 O O . LEU A 1 92 ? -4.725 -14.513 -11.224 1.00 89.38 92 LEU A O 1
ATOM 716 N N . GLY A 1 93 ? -5.413 -12.930 -9.778 1.00 89.31 93 GLY A N 1
ATOM 717 C CA . GLY A 1 93 ? -4.384 -13.144 -8.760 1.00 89.31 93 GLY A CA 1
ATOM 718 C C . GLY A 1 93 ? -2.983 -12.692 -9.190 1.00 89.31 93 GLY A C 1
ATOM 719 O O . GLY A 1 93 ? -2.002 -13.115 -8.586 1.00 89.31 93 GLY A O 1
ATOM 720 N N . ILE A 1 94 ? -2.864 -11.873 -10.244 1.00 93.12 94 ILE A N 1
ATOM 721 C CA . ILE A 1 94 ? -1.560 -11.429 -10.771 1.00 93.12 94 ILE A CA 1
ATOM 722 C C . ILE A 1 94 ? -1.009 -10.284 -9.915 1.00 93.12 94 ILE A C 1
ATOM 724 O O . ILE A 1 94 ? 0.148 -10.294 -9.497 1.00 93.12 94 ILE A O 1
ATOM 728 N N . GLY A 1 95 ? -1.844 -9.282 -9.675 1.00 96.19 95 GLY A N 1
ATOM 729 C CA . GLY A 1 95 ? -1.588 -8.123 -8.846 1.00 96.19 95 GLY A CA 1
ATOM 730 C C . GLY A 1 95 ? -2.335 -8.207 -7.524 1.00 96.19 95 GLY A C 1
ATOM 731 O O . GLY A 1 95 ? -3.488 -8.640 -7.444 1.00 96.19 95 GLY A O 1
ATOM 732 N N . TYR A 1 96 ? -1.666 -7.744 -6.477 1.00 96.31 96 TYR A N 1
ATOM 733 C CA . TYR A 1 96 ? -2.216 -7.631 -5.136 1.00 96.31 96 TYR A CA 1
ATOM 734 C C . TYR A 1 96 ? -1.518 -6.510 -4.370 1.00 96.31 96 TYR A C 1
ATOM 736 O O . TYR A 1 96 ? -0.404 -6.113 -4.709 1.00 96.31 96 TYR A O 1
ATOM 744 N N . LEU A 1 97 ? -2.164 -6.001 -3.326 1.00 97.38 97 LEU A N 1
ATOM 745 C CA . LEU A 1 97 ? -1.532 -5.111 -2.360 1.00 97.38 97 LEU A CA 1
ATOM 746 C C . LEU A 1 97 ? -1.944 -5.514 -0.948 1.00 97.38 97 LEU A C 1
ATOM 748 O O . LEU A 1 97 ? -3.129 -5.728 -0.684 1.00 97.38 97 LEU A O 1
ATOM 752 N N . SER A 1 98 ? -0.957 -5.597 -0.067 1.00 96.88 98 SER A N 1
ATOM 753 C CA . SER A 1 98 ? -1.094 -5.823 1.367 1.00 96.88 98 SER A CA 1
ATOM 754 C C . SER A 1 98 ? -0.716 -4.543 2.099 1.00 96.88 98 SER A C 1
ATOM 756 O O . SER A 1 98 ? 0.329 -3.958 1.816 1.00 96.88 98 SER A O 1
ATOM 758 N N . LEU A 1 99 ? -1.572 -4.101 3.018 1.00 97.94 99 LEU A N 1
ATOM 759 C CA . LEU A 1 99 ? -1.327 -2.942 3.862 1.00 97.94 99 LEU A CA 1
ATOM 760 C C . LEU A 1 99 ? -1.473 -3.332 5.327 1.00 97.94 99 LEU A C 1
ATOM 762 O O . LEU A 1 99 ? -2.474 -3.936 5.718 1.00 97.94 99 LEU A O 1
ATOM 766 N N . ALA A 1 100 ? -0.512 -2.902 6.135 1.00 98.12 100 ALA A N 1
ATOM 767 C CA . ALA A 1 100 ? -0.600 -2.936 7.583 1.00 98.12 100 ALA A CA 1
ATOM 768 C C . ALA A 1 100 ? -0.179 -1.585 8.161 1.00 98.12 100 ALA A C 1
ATOM 770 O O . ALA A 1 100 ? 0.769 -0.969 7.677 1.00 98.12 100 ALA A O 1
ATOM 771 N N . PHE A 1 101 ? -0.902 -1.090 9.163 1.00 98.62 101 PHE A N 1
ATOM 772 C CA . PHE A 1 101 ? -0.559 0.162 9.837 1.00 98.62 101 PHE A CA 1
ATOM 773 C C . PHE A 1 101 ? -1.230 0.285 11.199 1.00 98.62 101 PHE A C 1
ATOM 775 O O . PHE A 1 101 ? -2.262 -0.327 11.475 1.00 98.62 101 PHE A O 1
ATOM 782 N N . ARG A 1 102 ? -0.659 1.144 12.039 1.00 98.38 102 ARG A N 1
ATOM 783 C CA . ARG A 1 102 ? -1.227 1.567 13.316 1.00 98.38 102 ARG A CA 1
ATOM 784 C C . ARG A 1 102 ? -1.761 2.985 13.201 1.00 98.38 102 ARG A C 1
ATOM 786 O O . ARG A 1 102 ? -1.048 3.870 12.740 1.00 98.38 102 ARG A O 1
ATOM 793 N N . TYR A 1 103 ? -2.979 3.209 13.675 1.00 98.44 103 TYR A N 1
ATOM 794 C CA . TYR A 1 103 ? -3.596 4.530 13.754 1.00 98.44 103 TYR A CA 1
ATOM 795 C C . TYR A 1 103 ? -3.914 4.891 15.201 1.00 98.44 103 TYR A C 1
ATOM 797 O O . TYR A 1 103 ? -4.549 4.110 15.913 1.00 98.44 103 TYR A O 1
ATOM 805 N N . ASP A 1 104 ? -3.501 6.084 15.612 1.00 97.62 104 ASP A N 1
ATOM 806 C CA . ASP A 1 104 ? -3.848 6.686 16.892 1.00 97.62 104 ASP A CA 1
ATOM 807 C C . ASP A 1 104 ? -4.869 7.808 16.671 1.00 97.62 104 ASP A C 1
ATOM 809 O O . ASP A 1 104 ? -4.573 8.874 16.130 1.00 97.62 104 ASP A O 1
ATOM 813 N N . ALA A 1 105 ? -6.106 7.562 17.100 1.00 95.81 105 ALA A N 1
ATOM 814 C CA . ALA A 1 105 ? -7.206 8.501 16.940 1.00 95.81 105 ALA A CA 1
ATOM 815 C C . ALA A 1 105 ? -7.092 9.734 17.855 1.00 95.81 105 ALA A C 1
ATOM 817 O O . ALA A 1 105 ? -7.783 10.721 17.611 1.00 95.81 105 ALA A O 1
ATOM 818 N N . SER A 1 106 ? -6.244 9.703 18.893 1.00 96.25 106 SER A N 1
ATOM 819 C CA . SER A 1 106 ? -6.096 10.826 19.830 1.00 96.25 106 SER A CA 1
ATOM 820 C C . SER A 1 106 ? -5.358 12.021 19.222 1.00 96.25 106 SER A C 1
ATOM 822 O O . SER A 1 106 ? -5.636 13.165 19.575 1.00 96.25 106 SER A O 1
ATOM 824 N N . ASN A 1 107 ? -4.450 11.758 18.282 1.00 96.25 107 ASN A N 1
ATOM 825 C CA . ASN A 1 107 ? -3.614 12.752 17.603 1.00 96.25 107 ASN A CA 1
ATOM 826 C C . ASN A 1 107 ? -3.656 12.622 16.068 1.00 96.25 107 ASN A C 1
ATOM 828 O O . ASN A 1 107 ? -2.919 13.323 15.372 1.00 96.25 107 ASN A O 1
ATOM 832 N N . GLN A 1 108 ? -4.514 11.736 15.550 1.00 96.38 108 GLN A N 1
ATOM 833 C CA . GLN A 1 108 ? -4.697 11.460 14.123 1.00 96.38 108 GLN A CA 1
ATOM 834 C C . GLN A 1 108 ? -3.397 11.033 13.421 1.00 96.38 108 GLN A C 1
ATOM 836 O O . GLN A 1 108 ? -3.192 11.338 12.247 1.00 96.38 108 GLN A O 1
ATOM 841 N N . GLN A 1 109 ? -2.507 10.338 14.136 1.00 97.25 109 GLN A N 1
ATOM 842 C CA . GLN A 1 109 ? -1.222 9.891 13.599 1.00 97.25 109 GLN A CA 1
ATOM 843 C C . GLN A 1 109 ? -1.272 8.447 13.113 1.00 97.25 109 GLN A C 1
ATOM 845 O O . GLN A 1 109 ? -1.923 7.580 13.703 1.00 97.25 109 GLN A O 1
ATOM 850 N N . VAL A 1 110 ? -0.517 8.185 12.047 1.00 98.44 110 VAL A N 1
ATOM 851 C CA . VAL A 1 110 ? -0.270 6.842 11.527 1.00 98.44 110 VAL A CA 1
ATOM 852 C C . VAL A 1 110 ? 1.184 6.452 11.784 1.00 98.44 110 VAL A C 1
ATOM 854 O O . VAL A 1 110 ? 2.093 7.267 11.660 1.00 98.44 110 VAL A O 1
ATOM 857 N N . SER A 1 111 ? 1.409 5.192 12.147 1.00 98.00 111 SER A N 1
ATOM 858 C CA . SER A 1 111 ? 2.735 4.613 12.379 1.00 98.00 111 SER A CA 1
ATOM 859 C C . SER A 1 111 ? 2.788 3.155 11.917 1.00 98.00 111 SER A C 1
ATOM 861 O O . SER A 1 111 ? 1.759 2.570 11.575 1.00 98.00 111 SER A O 1
ATOM 863 N N . ASN A 1 112 ? 3.988 2.563 11.913 1.00 96.81 112 ASN A N 1
ATOM 864 C CA . ASN A 1 112 ? 4.224 1.156 11.559 1.00 96.81 112 ASN A CA 1
ATOM 865 C C . ASN A 1 112 ? 3.600 0.758 10.210 1.00 96.81 112 ASN A C 1
ATOM 867 O O . ASN A 1 112 ? 2.965 -0.288 10.099 1.00 96.81 112 ASN A O 1
ATOM 871 N N . VAL A 1 113 ? 3.742 1.623 9.205 1.00 98.25 113 VAL A N 1
ATOM 872 C CA . VAL A 1 113 ? 3.165 1.413 7.874 1.00 98.25 113 VAL A CA 1
ATOM 873 C C . VAL A 1 113 ? 3.982 0.379 7.107 1.00 98.25 113 VAL A C 1
ATOM 875 O O . VAL A 1 113 ? 5.200 0.497 7.000 1.00 98.25 113 VAL A O 1
ATOM 878 N N . THR A 1 114 ? 3.289 -0.605 6.548 1.00 98.00 114 THR A N 1
ATOM 879 C CA . THR A 1 114 ? 3.803 -1.585 5.590 1.00 98.00 114 THR A CA 1
ATOM 880 C C . THR A 1 114 ? 2.849 -1.631 4.400 1.00 98.00 114 THR A C 1
ATOM 882 O O . THR A 1 114 ? 1.638 -1.742 4.581 1.00 98.00 114 THR A O 1
ATOM 885 N N . ILE A 1 115 ? 3.390 -1.515 3.193 1.00 98.19 115 ILE A N 1
ATOM 886 C CA . ILE A 1 115 ? 2.718 -1.536 1.895 1.00 98.19 115 ILE A CA 1
ATOM 887 C C . ILE A 1 115 ? 3.592 -2.402 0.986 1.00 98.19 115 ILE A C 1
ATOM 889 O O . ILE A 1 115 ? 4.652 -1.974 0.534 1.00 98.19 115 ILE A O 1
ATOM 893 N N . ASP A 1 116 ? 3.124 -3.609 0.692 1.00 97.81 116 ASP A N 1
ATOM 894 C CA . ASP A 1 116 ? 3.838 -4.585 -0.133 1.00 97.81 116 ASP A CA 1
ATOM 895 C C . ASP A 1 116 ? 2.894 -5.218 -1.153 1.00 97.81 116 ASP A C 1
ATOM 897 O O . ASP A 1 116 ? 1.688 -5.330 -0.926 1.00 97.81 116 ASP A O 1
ATOM 901 N N . GLY A 1 117 ? 3.437 -5.678 -2.277 1.00 97.50 117 GLY A N 1
ATOM 902 C CA . GLY A 1 117 ? 2.685 -6.452 -3.257 1.00 97.50 117 GLY A CA 1
ATOM 903 C C . GLY A 1 117 ? 3.165 -6.256 -4.684 1.00 97.50 117 GLY A C 1
ATOM 904 O O . GLY A 1 117 ? 4.343 -6.029 -4.954 1.00 97.50 117 GLY A O 1
ATOM 905 N N . VAL A 1 118 ? 2.235 -6.359 -5.623 1.00 98.25 118 VAL A N 1
ATOM 906 C CA . VAL A 1 118 ? 2.491 -6.224 -7.054 1.00 98.25 118 VAL A CA 1
ATOM 907 C C . VAL A 1 118 ? 1.393 -5.360 -7.653 1.00 98.25 118 VAL A C 1
ATOM 909 O O . VAL A 1 118 ? 0.223 -5.737 -7.641 1.00 98.25 118 VAL A O 1
ATOM 912 N N . ALA A 1 119 ? 1.755 -4.199 -8.198 1.00 98.00 119 ALA A N 1
ATOM 913 C CA . ALA A 1 119 ? 0.877 -3.424 -9.068 1.00 98.00 119 ALA A CA 1
ATOM 914 C C . ALA A 1 119 ? 0.797 -4.120 -10.434 1.00 98.00 119 ALA A C 1
ATOM 916 O O . ALA A 1 119 ? 1.840 -4.346 -11.041 1.00 98.00 119 ALA A O 1
ATOM 917 N N . ALA A 1 120 ? -0.399 -4.436 -10.927 1.00 97.81 120 ALA A N 1
ATOM 918 C CA . ALA A 1 120 ? -0.611 -5.065 -12.228 1.00 97.81 120 ALA A CA 1
ATOM 919 C C . ALA A 1 120 ? -1.744 -4.368 -12.989 1.00 97.81 120 ALA A C 1
ATOM 921 O O . ALA A 1 120 ? -2.802 -4.087 -12.421 1.00 97.81 120 ALA A O 1
ATOM 922 N N . ASP A 1 121 ? -1.529 -4.106 -14.280 1.00 96.50 121 ASP A N 1
ATOM 923 C CA . ASP A 1 121 ? -2.550 -3.516 -15.148 1.00 96.50 121 ASP A CA 1
ATOM 924 C C . ASP A 1 121 ? -3.120 -4.557 -16.114 1.00 96.50 121 ASP A C 1
ATOM 926 O O . ASP A 1 121 ? -2.609 -4.772 -17.216 1.00 96.50 121 ASP A O 1
ATOM 930 N N . LEU A 1 122 ? -4.224 -5.177 -15.699 1.00 92.44 122 LEU A N 1
ATOM 931 C CA . LEU A 1 122 ? -4.912 -6.209 -16.474 1.00 92.44 122 LEU A CA 1
ATOM 932 C C . LEU A 1 122 ? -5.526 -5.700 -17.791 1.00 92.44 122 LEU A C 1
ATOM 934 O O . LEU A 1 122 ? -5.989 -6.509 -18.593 1.00 92.44 122 LEU A O 1
ATOM 938 N N . SER A 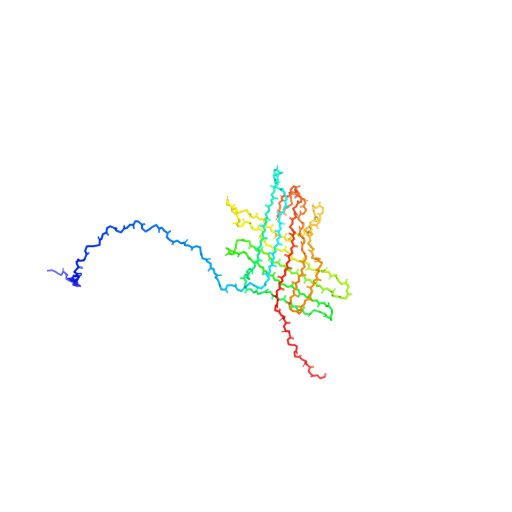1 123 ? -5.554 -4.383 -18.033 1.00 93.38 123 SER A N 1
ATOM 939 C CA . SER A 1 123 ? -6.080 -3.820 -19.285 1.00 93.38 123 SER A CA 1
ATOM 940 C C . SER A 1 123 ? -5.096 -3.902 -20.457 1.00 93.38 123 SER A C 1
ATOM 942 O O . SER A 1 123 ? -5.465 -3.593 -21.592 1.00 93.38 123 SER A O 1
ATOM 944 N N . ARG A 1 124 ? -3.846 -4.311 -20.207 1.00 92.31 124 ARG A N 1
ATOM 945 C CA . ARG A 1 124 ? -2.770 -4.360 -21.205 1.00 92.31 124 ARG A CA 1
ATOM 946 C C . ARG A 1 124 ? -2.253 -5.782 -21.425 1.00 92.31 124 ARG A C 1
ATOM 948 O O . ARG A 1 124 ? -2.321 -6.625 -20.537 1.00 92.31 124 ARG A O 1
ATOM 955 N N . SER A 1 125 ? -1.723 -6.032 -22.624 1.00 92.69 125 SER A N 1
ATOM 956 C CA . SER A 1 125 ? -1.079 -7.295 -22.998 1.00 92.69 125 SER A CA 1
ATOM 957 C C . SER A 1 125 ? 0.269 -7.025 -23.686 1.00 92.69 125 SER A C 1
ATOM 959 O O . SER A 1 125 ? 0.283 -6.293 -24.679 1.00 92.69 125 SER A O 1
ATOM 961 N N . PRO A 1 126 ? 1.394 -7.571 -23.182 1.00 93.00 126 PRO A N 1
ATOM 962 C CA . PRO A 1 126 ? 1.506 -8.342 -21.937 1.00 93.00 126 PRO A CA 1
ATOM 963 C C . PRO A 1 126 ? 1.114 -7.505 -20.708 1.00 93.00 126 PRO A C 1
ATOM 965 O O . PRO A 1 126 ? 1.203 -6.279 -20.751 1.00 93.00 126 PRO A O 1
ATOM 968 N N . VAL A 1 127 ? 0.661 -8.162 -19.634 1.00 95.75 127 VAL A N 1
ATOM 969 C CA . VAL A 1 127 ? 0.266 -7.488 -18.383 1.00 95.75 127 VAL A CA 1
ATOM 970 C C . VAL A 1 127 ? 1.515 -6.868 -17.749 1.00 95.75 127 VAL A C 1
ATOM 972 O O . VAL A 1 127 ? 2.407 -7.612 -17.337 1.00 95.75 127 VAL A O 1
ATOM 975 N N . PRO A 1 128 ? 1.626 -5.532 -17.663 1.00 96.31 128 PRO A N 1
ATOM 976 C CA . PRO A 1 128 ? 2.764 -4.902 -17.023 1.00 96.31 128 PRO A CA 1
ATOM 977 C C . PRO A 1 128 ? 2.594 -4.948 -15.506 1.00 96.31 128 PRO A C 1
ATOM 979 O O . PRO A 1 128 ? 1.513 -4.668 -14.978 1.00 96.31 128 PRO A O 1
ATOM 982 N N . THR A 1 129 ? 3.688 -5.261 -14.816 1.00 97.19 129 THR A N 1
ATOM 983 C CA . THR A 1 129 ? 3.727 -5.402 -13.361 1.00 97.19 129 THR A CA 1
ATOM 984 C C . THR A 1 129 ? 4.820 -4.546 -12.736 1.00 97.19 129 THR A C 1
ATOM 986 O O . THR A 1 129 ? 5.869 -4.332 -13.343 1.00 97.19 129 THR A O 1
ATOM 989 N N . TYR A 1 130 ? 4.611 -4.115 -11.497 1.00 97.25 130 TYR A N 1
ATOM 990 C CA . TYR A 1 130 ? 5.619 -3.453 -10.676 1.00 97.25 130 TYR A CA 1
ATOM 991 C C . TYR A 1 130 ? 5.582 -4.005 -9.250 1.00 97.25 130 TYR A C 1
AT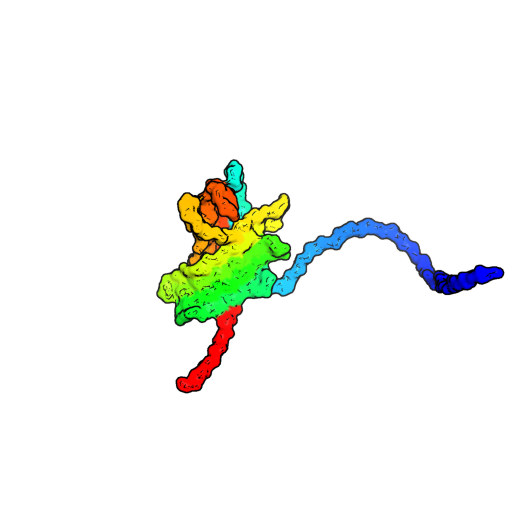OM 993 O O . TYR A 1 130 ? 4.555 -3.931 -8.575 1.00 97.25 130 TYR A O 1
ATOM 1001 N N . THR A 1 131 ? 6.707 -4.556 -8.795 1.00 96.81 131 THR A N 1
ATOM 1002 C CA . THR A 1 131 ? 6.842 -5.098 -7.439 1.00 96.81 131 THR A CA 1
ATOM 1003 C C . THR A 1 131 ? 7.009 -3.970 -6.435 1.00 96.81 131 THR A C 1
ATOM 1005 O O . THR A 1 131 ? 7.925 -3.153 -6.550 1.00 96.81 131 THR A O 1
ATOM 1008 N N . ILE A 1 132 ? 6.161 -3.974 -5.418 1.00 97.50 132 ILE A N 1
ATOM 1009 C CA . ILE A 1 132 ? 6.173 -3.071 -4.275 1.00 97.50 132 ILE A CA 1
ATOM 1010 C C . ILE A 1 132 ? 6.716 -3.874 -3.105 1.00 97.50 132 ILE A C 1
ATOM 1012 O O . ILE A 1 132 ? 6.172 -4.916 -2.750 1.00 97.50 132 ILE A O 1
ATOM 1016 N N . GLN A 1 133 ? 7.825 -3.409 -2.553 1.00 95.00 133 GLN A N 1
ATOM 1017 C CA . GLN A 1 133 ? 8.488 -4.094 -1.458 1.00 95.00 133 GLN A CA 1
ATOM 1018 C C . GLN A 1 133 ? 9.146 -3.068 -0.551 1.00 95.00 133 GLN A C 1
ATOM 1020 O O . GLN A 1 133 ? 9.831 -2.162 -1.047 1.00 95.00 133 GLN A O 1
ATOM 1025 N N . GLN A 1 134 ? 8.981 -3.237 0.755 1.00 93.19 134 GLN A N 1
ATOM 1026 C CA . GLN A 1 134 ? 9.733 -2.503 1.753 1.00 93.19 134 GLN A CA 1
ATOM 1027 C C . GLN A 1 134 ? 11.222 -2.844 1.662 1.00 93.19 134 GLN A C 1
ATOM 1029 O O . GLN A 1 134 ? 11.637 -3.995 1.813 1.00 93.19 134 GLN A O 1
ATOM 1034 N N . LEU A 1 135 ? 12.038 -1.814 1.456 1.00 92.44 135 LEU A N 1
ATOM 1035 C CA . LEU A 1 135 ? 13.489 -1.932 1.489 1.00 92.44 135 LEU A CA 1
ATOM 1036 C C . LEU A 1 135 ? 14.009 -1.155 2.700 1.00 92.44 135 LEU A C 1
ATOM 1038 O O . LEU A 1 135 ? 13.724 0.043 2.809 1.00 92.44 135 LEU A O 1
ATOM 1042 N N . PRO A 1 136 ? 14.748 -1.803 3.619 1.00 91.00 136 PRO A N 1
ATOM 1043 C CA . PRO A 1 136 ? 15.318 -1.114 4.765 1.00 91.00 136 PRO A CA 1
ATOM 1044 C C . PRO A 1 136 ? 16.374 -0.105 4.311 1.00 91.00 136 PRO A C 1
ATOM 1046 O O . PRO A 1 136 ? 16.989 -0.258 3.255 1.00 91.00 136 PRO A O 1
ATOM 1049 N N . ALA A 1 137 ? 16.610 0.913 5.136 1.00 90.62 137 ALA A N 1
ATOM 1050 C CA . ALA A 1 137 ? 17.718 1.827 4.920 1.00 90.62 137 ALA A CA 1
ATOM 1051 C C . ALA A 1 137 ? 19.048 1.068 4.966 1.00 90.62 137 ALA A C 1
ATOM 1053 O O . ALA A 1 137 ? 19.292 0.267 5.872 1.00 90.62 137 ALA A O 1
ATOM 1054 N N . VAL A 1 138 ? 19.926 1.363 4.012 1.00 89.38 138 VAL A N 1
ATOM 1055 C CA . VAL A 1 138 ? 21.301 0.867 4.013 1.00 89.38 138 VAL A CA 1
ATOM 1056 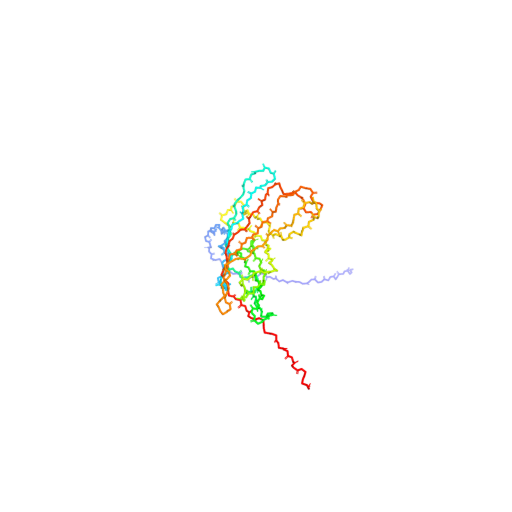C C . VAL A 1 138 ? 22.208 2.079 4.139 1.00 89.38 138 VAL A C 1
ATOM 1058 O O . VAL A 1 138 ? 22.210 2.959 3.273 1.00 89.38 138 VAL A O 1
ATOM 1061 N N . LEU A 1 139 ? 22.950 2.136 5.247 1.00 87.69 139 LEU A N 1
ATOM 1062 C CA . LEU A 1 139 ? 23.794 3.273 5.605 1.00 87.69 139 LEU A CA 1
ATOM 1063 C C . LEU A 1 139 ? 24.711 3.657 4.437 1.00 87.69 139 LEU A C 1
ATOM 1065 O O . LEU A 1 139 ? 25.407 2.805 3.896 1.00 87.69 139 LEU A O 1
ATOM 1069 N N . ASN A 1 140 ? 24.725 4.943 4.083 1.00 86.31 140 ASN A N 1
ATOM 1070 C CA . ASN A 1 140 ? 25.477 5.535 2.966 1.00 86.31 140 ASN A CA 1
ATOM 1071 C C . ASN A 1 140 ? 25.009 5.162 1.548 1.00 86.31 140 ASN A C 1
ATOM 1073 O O . ASN A 1 140 ? 25.538 5.722 0.593 1.00 86.31 140 ASN A O 1
ATOM 1077 N N . PHE A 1 141 ? 24.028 4.271 1.389 1.00 84.44 141 PHE A N 1
ATOM 1078 C CA . PHE A 1 141 ? 23.514 3.889 0.071 1.00 84.44 141 PHE A CA 1
ATOM 1079 C C . PHE A 1 141 ? 22.166 4.538 -0.231 1.00 84.44 141 PHE A C 1
ATOM 1081 O O . PHE A 1 141 ? 22.025 5.176 -1.271 1.00 84.44 141 PHE A O 1
ATOM 1088 N N . PHE A 1 142 ? 21.174 4.379 0.654 1.00 90.44 142 PHE A N 1
ATOM 1089 C CA . PHE A 1 142 ? 19.843 4.967 0.474 1.00 90.44 142 PHE A CA 1
ATOM 1090 C C . PHE A 1 142 ? 19.022 4.942 1.776 1.00 90.44 142 PHE A C 1
ATOM 1092 O O . PHE A 1 142 ? 19.253 4.083 2.633 1.00 90.44 142 PHE A O 1
ATOM 1099 N N . PRO A 1 143 ? 18.038 5.849 1.931 1.00 88.62 143 PRO A N 1
ATOM 1100 C CA . PRO A 1 143 ? 17.269 6.008 3.170 1.00 88.62 143 PRO A CA 1
ATOM 1101 C C . PRO A 1 143 ? 16.202 4.926 3.407 1.00 88.62 143 PRO A C 1
ATOM 1103 O O . PRO A 1 143 ? 15.445 5.026 4.367 1.00 88.62 143 PRO A O 1
ATOM 1106 N N . GLY A 1 144 ? 16.128 3.894 2.567 1.00 93.25 144 GLY A N 1
ATOM 1107 C CA . GLY A 1 144 ? 15.013 2.950 2.572 1.00 93.25 144 GLY A CA 1
ATOM 1108 C C . GLY A 1 144 ? 13.825 3.455 1.755 1.00 93.25 144 GLY A C 1
ATOM 1109 O O . GLY A 1 144 ? 13.836 4.559 1.211 1.00 93.25 144 GLY A O 1
ATOM 1110 N N . THR A 1 145 ? 12.798 2.624 1.637 1.00 96.19 145 THR A N 1
ATOM 1111 C CA . THR A 1 145 ? 11.512 3.025 1.049 1.00 96.19 145 THR A CA 1
ATOM 1112 C C . THR A 1 145 ? 10.712 3.883 2.022 1.00 96.19 145 THR A C 1
ATOM 1114 O O . THR A 1 145 ? 10.579 3.509 3.188 1.00 96.19 145 THR A O 1
ATOM 1117 N N . THR A 1 146 ? 10.111 4.965 1.531 1.00 97.44 146 THR A N 1
ATOM 1118 C CA . THR A 1 146 ? 9.145 5.766 2.299 1.00 97.44 146 THR A CA 1
ATOM 1119 C C . THR A 1 146 ? 7.746 5.203 2.090 1.00 97.44 146 THR A C 1
ATOM 1121 O O . THR A 1 146 ? 7.373 4.894 0.959 1.00 97.44 146 THR A O 1
ATOM 1124 N N . GLN A 1 147 ? 6.978 5.054 3.167 1.00 98.31 147 GLN A N 1
ATOM 1125 C CA . GLN A 1 147 ? 5.628 4.496 3.133 1.00 98.31 147 GLN A CA 1
ATOM 1126 C C . GLN A 1 147 ? 4.727 5.282 4.074 1.00 98.31 147 GLN A C 1
ATOM 1128 O O . GLN A 1 147 ? 5.060 5.467 5.243 1.00 98.31 147 GLN A O 1
ATOM 1133 N N . GLU A 1 148 ? 3.592 5.737 3.564 1.00 98.25 148 GLU A N 1
ATOM 1134 C CA . GLU A 1 148 ? 2.699 6.639 4.277 1.00 98.25 148 GLU A CA 1
ATOM 1135 C C . GLU A 1 148 ? 1.241 6.260 4.036 1.00 98.25 148 GLU A C 1
ATOM 1137 O O . GLU A 1 148 ? 0.855 5.837 2.944 1.00 98.25 148 GLU A O 1
ATOM 1142 N N . ILE A 1 149 ? 0.420 6.454 5.066 1.00 98.62 149 ILE A N 1
ATOM 1143 C CA . ILE A 1 149 ? -1.036 6.389 4.987 1.00 98.62 149 ILE A CA 1
ATOM 1144 C C . ILE A 1 149 ? -1.586 7.668 5.610 1.00 98.62 149 ILE A C 1
ATOM 1146 O O . ILE A 1 149 ? -1.165 8.076 6.691 1.00 98.62 149 ILE A O 1
ATOM 1150 N N . THR A 1 150 ? -2.521 8.311 4.918 1.00 98.50 150 THR A N 1
ATOM 1151 C CA . THR A 1 150 ? -3.061 9.627 5.286 1.00 98.50 150 THR A CA 1
ATOM 1152 C C . THR A 1 150 ? -4.577 9.663 5.121 1.00 98.50 150 THR A C 1
ATOM 1154 O O . THR A 1 150 ? -5.164 8.801 4.468 1.00 98.50 150 THR A O 1
ATOM 1157 N N . ASN A 1 151 ? -5.232 10.669 5.710 1.00 98.00 151 ASN A N 1
ATOM 1158 C CA . ASN A 1 151 ? -6.689 10.858 5.638 1.00 98.00 151 ASN A CA 1
ATOM 1159 C C . ASN A 1 151 ? -7.492 9.639 6.131 1.00 98.00 151 ASN A C 1
ATOM 1161 O O . ASN A 1 151 ? -8.509 9.267 5.544 1.00 98.00 151 ASN A O 1
ATOM 1165 N N . VAL A 1 152 ? -7.023 9.004 7.209 1.00 98.38 152 VAL A N 1
ATOM 1166 C CA . VAL A 1 152 ? -7.667 7.821 7.786 1.00 98.38 152 VAL A CA 1
ATOM 1167 C C . VAL A 1 152 ? -9.028 8.194 8.371 1.00 98.38 152 VAL A C 1
ATOM 1169 O O . VAL A 1 152 ? -9.136 9.036 9.258 1.00 98.38 152 VAL A O 1
ATOM 1172 N N . THR A 1 153 ? -10.072 7.518 7.902 1.00 97.69 153 THR A N 1
ATOM 1173 C CA . THR A 1 153 ? -11.432 7.595 8.440 1.00 97.69 153 THR A CA 1
ATOM 1174 C C . THR A 1 153 ? -11.890 6.199 8.836 1.00 97.69 153 THR A C 1
ATOM 1176 O O . THR A 1 153 ? -11.802 5.264 8.039 1.00 97.69 153 THR A O 1
ATOM 1179 N N . ILE A 1 154 ? -12.401 6.058 10.059 1.00 96.38 154 ILE A N 1
ATOM 1180 C CA . ILE A 1 154 ? -12.872 4.782 10.608 1.00 96.38 154 ILE A CA 1
ATOM 1181 C C . ILE A 1 154 ? -14.360 4.899 10.934 1.00 96.38 154 ILE A C 1
ATOM 1183 O O . ILE A 1 154 ? -14.771 5.815 11.644 1.00 96.38 154 ILE A O 1
ATOM 1187 N N . ASN A 1 155 ? -15.156 3.945 10.453 1.00 94.38 155 ASN A N 1
ATOM 1188 C CA . ASN A 1 155 ? -16.575 3.824 10.776 1.00 94.38 155 ASN A CA 1
ATOM 1189 C C . ASN A 1 155 ? -16.916 2.362 11.105 1.00 94.38 155 ASN A C 1
ATOM 1191 O O . ASN A 1 155 ? -17.005 1.514 10.213 1.00 94.38 155 ASN A O 1
ATOM 1195 N N . GLY A 1 156 ? -17.066 2.062 12.398 1.00 92.31 156 GLY A N 1
ATOM 1196 C CA . GLY A 1 156 ? -17.200 0.690 12.891 1.00 92.31 156 GLY A CA 1
ATOM 1197 C C . GLY A 1 156 ? -15.978 -0.155 12.519 1.00 92.31 156 GLY A C 1
ATOM 1198 O O . GLY A 1 156 ? -14.860 0.160 12.934 1.00 92.31 156 GLY A O 1
ATOM 1199 N N . ASP A 1 157 ? -16.217 -1.188 11.709 1.00 94.12 157 ASP A N 1
ATOM 1200 C CA . ASP A 1 157 ? -15.206 -2.103 11.160 1.00 94.12 157 ASP A CA 1
ATOM 1201 C C . ASP A 1 157 ? -14.666 -1.679 9.783 1.00 94.12 157 ASP A C 1
ATOM 1203 O O . ASP A 1 157 ? -13.896 -2.408 9.154 1.00 94.12 157 ASP A O 1
ATOM 1207 N N . SER A 1 158 ? -15.119 -0.535 9.266 1.00 94.94 158 SER A N 1
ATOM 1208 C CA . SER A 1 158 ? -14.689 -0.027 7.964 1.00 94.94 158 SER A CA 1
ATOM 1209 C C . SER A 1 158 ? -13.605 1.027 8.131 1.00 94.94 158 SER A C 1
ATOM 1211 O O . SER A 1 158 ? -13.722 1.911 8.982 1.00 94.94 158 SER A O 1
ATOM 1213 N N . VAL A 1 159 ? -12.579 0.966 7.285 1.00 97.31 159 VAL A N 1
ATOM 1214 C CA . VAL A 1 159 ? -11.500 1.954 7.230 1.00 97.31 159 VAL A CA 1
ATOM 1215 C C . VAL A 1 159 ? -11.300 2.432 5.797 1.00 97.31 159 VAL A C 1
ATOM 1217 O O . VAL A 1 159 ? -11.339 1.650 4.849 1.00 97.31 159 VAL A O 1
ATOM 1220 N N . THR A 1 160 ? -11.139 3.741 5.637 1.00 98.31 160 THR A N 1
ATOM 1221 C CA . THR A 1 160 ? -10.851 4.399 4.358 1.00 98.31 160 THR A CA 1
ATOM 1222 C C . THR A 1 160 ? -9.657 5.321 4.544 1.00 98.31 160 THR A C 1
ATOM 1224 O O . THR A 1 160 ? -9.598 6.021 5.554 1.00 98.31 160 THR A O 1
ATOM 1227 N N . ALA A 1 161 ? -8.710 5.311 3.609 1.00 98.69 161 ALA A N 1
ATOM 1228 C CA . ALA A 1 161 ? -7.554 6.201 3.643 1.00 98.69 161 ALA A CA 1
ATOM 1229 C C . ALA A 1 161 ? -6.884 6.316 2.265 1.00 98.69 161 ALA A C 1
ATOM 1231 O O . ALA A 1 161 ? -7.213 5.586 1.324 1.00 98.69 161 ALA A O 1
ATOM 1232 N N . ASN A 1 162 ? -5.901 7.210 2.184 1.00 98.81 162 ASN A N 1
ATOM 1233 C CA . ASN A 1 162 ? -4.945 7.288 1.087 1.00 98.81 162 ASN A CA 1
ATOM 1234 C C . ASN A 1 162 ? -3.635 6.610 1.489 1.00 98.81 162 ASN A C 1
ATOM 1236 O O . ASN A 1 162 ? -3.302 6.562 2.672 1.00 98.81 162 ASN A O 1
ATOM 1240 N N . PHE A 1 163 ? -2.873 6.135 0.509 1.00 98.69 163 PHE A N 1
ATOM 1241 C CA . PHE A 1 163 ? -1.539 5.585 0.731 1.00 98.69 163 PHE A CA 1
ATOM 1242 C C . PHE A 1 163 ? -0.542 6.106 -0.302 1.00 98.69 163 PHE A C 1
ATOM 1244 O O . PHE A 1 163 ? -0.913 6.420 -1.438 1.00 98.69 163 PHE A O 1
ATOM 1251 N N . GLN A 1 164 ? 0.727 6.151 0.094 1.00 98.56 164 GLN A N 1
ATOM 1252 C CA . GLN A 1 164 ? 1.854 6.447 -0.775 1.00 98.56 164 GLN A CA 1
ATOM 1253 C C . GLN A 1 164 ? 3.048 5.563 -0.404 1.00 98.56 164 GLN A C 1
ATOM 1255 O O . GLN A 1 164 ? 3.367 5.368 0.763 1.00 98.56 164 GLN A O 1
ATOM 1260 N N . TYR A 1 165 ? 3.714 5.043 -1.422 1.00 98.56 165 TYR A N 1
ATOM 1261 C CA . TYR A 1 165 ? 4.972 4.320 -1.355 1.00 98.56 165 TYR A CA 1
ATOM 1262 C C . TYR A 1 165 ? 5.953 5.009 -2.299 1.00 98.56 165 TYR A C 1
ATOM 1264 O O . TYR A 1 165 ? 5.619 5.283 -3.455 1.00 98.56 165 TYR A O 1
ATOM 1272 N N . ILE A 1 166 ? 7.169 5.258 -1.826 1.00 98.00 166 ILE A N 1
ATOM 1273 C CA . ILE A 1 166 ? 8.261 5.805 -2.626 1.00 98.00 166 ILE A CA 1
ATOM 1274 C C . ILE A 1 166 ? 9.459 4.872 -2.504 1.00 98.00 166 ILE A C 1
ATOM 1276 O O . ILE A 1 166 ? 10.006 4.668 -1.416 1.00 98.00 166 ILE A O 1
ATOM 1280 N N . ARG A 1 167 ? 9.907 4.346 -3.644 1.00 96.62 167 ARG A N 1
ATOM 1281 C CA . ARG A 1 167 ? 11.216 3.706 -3.759 1.00 96.62 167 ARG A CA 1
ATOM 1282 C C . ARG A 1 167 ? 12.215 4.767 -4.209 1.00 96.62 167 ARG A C 1
ATOM 1284 O O . ARG A 1 167 ? 12.050 5.292 -5.308 1.00 96.62 167 ARG A O 1
ATOM 1291 N N . PRO A 1 168 ? 13.238 5.106 -3.406 1.00 95.44 168 PRO A N 1
ATOM 1292 C CA . PRO A 1 168 ? 14.214 6.105 -3.814 1.00 95.44 168 PRO A CA 1
ATOM 1293 C C . PRO A 1 168 ? 15.109 5.568 -4.932 1.00 95.44 168 PRO A C 1
ATOM 1295 O O . PRO A 1 168 ? 15.164 4.364 -5.198 1.00 95.44 168 PRO A O 1
ATOM 1298 N N . SER A 1 169 ? 15.858 6.472 -5.552 1.00 93.50 169 SER A N 1
ATOM 1299 C CA . SER A 1 169 ? 16.968 6.089 -6.413 1.00 93.50 169 SER A CA 1
ATOM 1300 C C . SER A 1 169 ? 18.145 5.563 -5.586 1.00 93.50 169 SER A C 1
ATOM 1302 O O . SER A 1 169 ? 18.470 6.132 -4.542 1.00 93.50 169 SER A O 1
ATOM 1304 N N . TYR A 1 170 ? 18.819 4.529 -6.073 1.00 92.81 170 TYR A N 1
ATOM 1305 C CA . TYR A 1 170 ? 20.043 3.975 -5.502 1.00 92.81 170 TYR A CA 1
ATOM 1306 C C . TYR A 1 170 ? 20.840 3.224 -6.569 1.00 92.81 170 TYR A C 1
ATOM 1308 O O . TYR A 1 170 ? 20.289 2.743 -7.559 1.00 92.81 170 TYR A O 1
ATOM 1316 N N . ASN A 1 171 ? 22.151 3.108 -6.368 1.00 91.00 171 ASN A N 1
ATOM 1317 C CA . ASN A 1 171 ? 23.052 2.503 -7.342 1.00 91.00 171 ASN A CA 1
ATOM 1318 C C . ASN A 1 171 ? 23.832 1.337 -6.733 1.00 91.00 171 ASN A C 1
ATOM 1320 O O . ASN A 1 171 ? 24.527 1.524 -5.736 1.00 91.00 171 ASN A O 1
ATOM 1324 N N . ASN A 1 172 ? 23.752 0.169 -7.374 1.00 88.12 172 ASN A N 1
ATOM 1325 C CA . ASN A 1 172 ? 24.540 -1.028 -7.079 1.00 88.12 172 ASN A CA 1
ATOM 1326 C C . ASN A 1 172 ? 24.565 -1.404 -5.589 1.00 88.12 172 ASN A C 1
ATOM 1328 O O . ASN A 1 172 ? 25.620 -1.697 -5.025 1.00 88.12 172 ASN A O 1
ATOM 1332 N N . VAL A 1 173 ? 23.397 -1.402 -4.945 1.00 87.25 173 VAL A N 1
ATOM 1333 C CA . VAL A 1 173 ? 23.261 -1.833 -3.553 1.00 87.25 173 VAL A CA 1
ATOM 1334 C C . VAL A 1 173 ? 2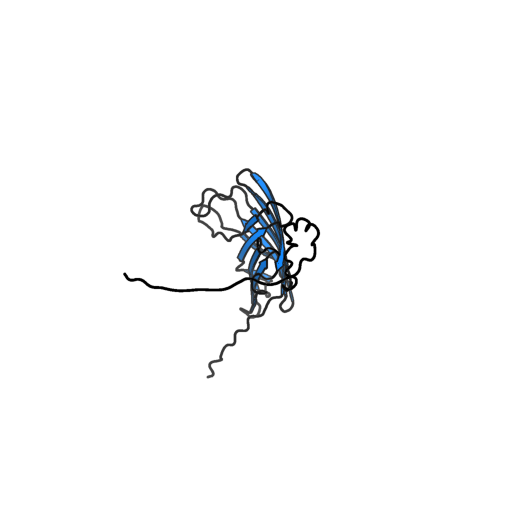3.339 -3.364 -3.502 1.00 87.25 173 VAL A C 1
ATOM 1336 O O . VAL A 1 173 ? 22.503 -4.030 -4.125 1.00 87.25 173 VAL A O 1
ATOM 1339 N N . PRO A 1 174 ? 24.300 -3.956 -2.768 1.00 82.94 174 PRO A N 1
ATOM 1340 C CA . PRO A 1 174 ? 24.428 -5.407 -2.670 1.00 82.94 174 PRO A CA 1
ATOM 1341 C C . PRO A 1 174 ? 23.134 -6.071 -2.185 1.00 82.94 174 PRO A C 1
ATOM 1343 O O . PRO A 1 174 ? 22.560 -5.664 -1.180 1.00 82.94 174 PRO A O 1
ATOM 1346 N N . GLY A 1 175 ? 22.664 -7.090 -2.912 1.00 82.44 175 GLY A N 1
ATOM 1347 C CA . GLY A 1 175 ? 21.436 -7.824 -2.579 1.00 82.44 175 GLY A CA 1
ATOM 1348 C C . GLY A 1 175 ? 20.120 -7.092 -2.880 1.00 82.44 175 GLY A C 1
ATOM 1349 O O . GLY A 1 175 ? 19.063 -7.681 -2.683 1.00 82.44 175 GLY A O 1
ATOM 1350 N N . VAL A 1 176 ? 20.169 -5.851 -3.379 1.00 86.75 176 VAL A N 1
ATOM 1351 C CA . VAL A 1 176 ? 18.981 -5.057 -3.751 1.00 86.75 176 VAL A CA 1
ATOM 1352 C C . VAL A 1 176 ? 19.004 -4.696 -5.240 1.00 86.75 176 VAL A C 1
ATOM 1354 O O . VAL A 1 176 ? 18.009 -4.882 -5.933 1.00 86.75 176 VAL A O 1
ATOM 1357 N N . GLY A 1 177 ? 20.146 -4.231 -5.757 1.00 88.62 177 GLY A N 1
ATOM 1358 C CA . GLY A 1 177 ? 20.336 -3.878 -7.165 1.00 88.62 177 GLY A CA 1
ATOM 1359 C C . GLY A 1 177 ? 20.456 -2.372 -7.405 1.00 88.62 177 GLY A C 1
ATOM 1360 O O . GLY A 1 177 ? 21.054 -1.648 -6.607 1.00 88.62 177 GLY A O 1
ATOM 1361 N N . THR A 1 178 ? 19.901 -1.911 -8.525 1.00 90.69 178 THR A N 1
ATOM 1362 C CA . THR A 1 178 ? 19.983 -0.518 -8.980 1.00 90.69 178 THR A CA 1
ATOM 1363 C C . THR A 1 178 ? 18.605 -0.014 -9.363 1.00 90.69 178 THR A C 1
ATOM 1365 O O . THR A 1 178 ? 17.911 -0.652 -10.156 1.00 90.69 178 THR A O 1
ATOM 1368 N N . ASN A 1 179 ? 18.265 1.159 -8.840 1.00 92.81 179 ASN A N 1
ATOM 1369 C CA . ASN A 1 179 ? 17.103 1.928 -9.235 1.00 92.81 179 ASN A CA 1
ATOM 1370 C C . ASN A 1 179 ? 17.543 3.358 -9.556 1.00 92.81 179 ASN A C 1
ATOM 1372 O O . ASN A 1 179 ? 17.834 4.143 -8.656 1.00 92.81 179 ASN A O 1
ATOM 1376 N N . THR A 1 180 ? 17.656 3.705 -10.833 1.00 91.88 180 THR A N 1
ATOM 1377 C CA . THR A 1 180 ? 18.218 5.006 -11.224 1.00 91.88 180 THR A CA 1
ATOM 1378 C C . THR A 1 180 ? 17.264 6.170 -10.946 1.00 91.88 180 THR A C 1
ATOM 1380 O O . THR A 1 180 ? 17.718 7.284 -10.682 1.00 91.88 180 THR A O 1
ATOM 1383 N N . TYR A 1 181 ? 15.954 5.923 -10.955 1.00 93.25 181 TYR A N 1
ATOM 1384 C CA . TYR A 1 181 ? 14.927 6.946 -10.776 1.00 93.25 181 TYR A CA 1
ATOM 1385 C C . TYR A 1 181 ? 13.996 6.568 -9.627 1.00 93.25 181 TYR A C 1
ATOM 1387 O O . TYR A 1 181 ? 13.729 5.389 -9.431 1.00 93.25 181 TYR A O 1
ATOM 1395 N N . PRO A 1 182 ? 13.489 7.532 -8.847 1.00 94.94 182 PRO A N 1
ATOM 1396 C CA . PRO A 1 182 ? 12.506 7.208 -7.832 1.00 94.94 182 PRO A CA 1
ATOM 1397 C C . PRO A 1 182 ? 11.204 6.724 -8.479 1.00 94.94 182 PRO A C 1
ATOM 1399 O O . PRO A 1 182 ? 10.734 7.306 -9.461 1.00 94.94 182 PRO A O 1
ATOM 1402 N N . ASP A 1 183 ? 10.607 5.707 -7.868 1.00 96.88 183 ASP A N 1
ATOM 1403 C CA . ASP A 1 183 ? 9.294 5.191 -8.239 1.00 96.88 183 ASP A CA 1
ATOM 1404 C C . ASP A 1 183 ? 8.280 5.572 -7.163 1.00 96.88 183 ASP A C 1
ATOM 1406 O O . ASP A 1 183 ? 8.587 5.583 -5.967 1.00 96.88 183 ASP A O 1
ATOM 1410 N N . THR A 1 184 ? 7.051 5.858 -7.573 1.00 98.31 184 THR A N 1
ATOM 1411 C CA . THR A 1 184 ? 5.948 6.199 -6.674 1.00 98.31 184 THR A CA 1
ATOM 1412 C C . THR A 1 184 ? 4.773 5.276 -6.927 1.00 98.31 184 THR A C 1
ATOM 1414 O O . THR A 1 184 ? 4.356 5.085 -8.070 1.00 98.31 184 THR A O 1
ATOM 1417 N N . VAL A 1 185 ? 4.207 4.736 -5.853 1.00 98.69 185 VAL A N 1
ATOM 1418 C CA . VAL A 1 185 ? 2.908 4.072 -5.876 1.00 98.69 185 VAL A CA 1
ATOM 1419 C C . VAL A 1 185 ? 1.982 4.807 -4.934 1.00 98.69 185 VAL A C 1
ATOM 1421 O O . VAL A 1 185 ? 2.280 4.948 -3.756 1.00 98.69 185 VAL A O 1
ATOM 1424 N N . GLU A 1 186 ? 0.861 5.288 -5.444 1.00 98.69 186 GLU A N 1
ATOM 1425 C CA . GLU A 1 186 ? -0.085 6.078 -4.661 1.00 98.69 186 GLU A CA 1
ATOM 1426 C C . GLU A 1 186 ? -1.518 5.685 -4.992 1.00 98.69 186 GLU A C 1
ATOM 1428 O O . GLU A 1 186 ? -1.823 5.223 -6.099 1.00 98.69 186 GLU A O 1
ATOM 1433 N N . GLY A 1 187 ? -2.410 5.868 -4.026 1.00 98.69 187 GLY A N 1
ATOM 1434 C CA . GLY A 1 187 ? -3.796 5.487 -4.204 1.00 98.69 187 GLY A CA 1
ATOM 1435 C C . GLY A 1 187 ? -4.647 5.664 -2.961 1.00 98.69 187 GLY A C 1
ATOM 1436 O O . GLY A 1 187 ? -4.314 6.402 -2.035 1.00 98.69 187 GLY A O 1
ATOM 1437 N N . SER A 1 188 ? -5.776 4.968 -2.971 1.00 98.75 188 SER A N 1
ATOM 1438 C CA . SER A 1 188 ? -6.742 4.957 -1.878 1.00 98.75 188 SER A CA 1
ATOM 1439 C C . SER A 1 188 ? -7.298 3.560 -1.661 1.00 98.75 188 SER A C 1
ATOM 1441 O O . SER A 1 188 ? -7.279 2.705 -2.554 1.00 98.75 188 SER A O 1
ATOM 1443 N N . PHE A 1 189 ? -7.819 3.340 -0.464 1.00 98.19 189 PHE A N 1
ATOM 1444 C CA . PHE A 1 189 ? -8.552 2.136 -0.127 1.00 98.19 189 PHE A CA 1
ATOM 1445 C C . PHE A 1 189 ? -9.790 2.475 0.692 1.00 98.19 189 PHE A C 1
ATOM 1447 O O . PHE A 1 189 ? -9.828 3.466 1.419 1.00 98.19 189 PHE A O 1
ATOM 1454 N N . SER A 1 190 ? -10.790 1.610 0.594 1.00 97.25 190 SER A N 1
ATOM 1455 C CA . SER A 1 190 ? -11.946 1.577 1.484 1.00 97.25 190 SER A CA 1
ATOM 1456 C C . SER A 1 190 ? -12.265 0.116 1.722 1.00 97.25 190 SER A C 1
ATOM 1458 O O . SER A 1 190 ? -12.560 -0.586 0.762 1.00 97.25 190 SER A O 1
ATOM 1460 N N . VAL A 1 191 ? -12.138 -0.375 2.952 1.00 95.44 191 VAL A N 1
ATOM 1461 C CA . VAL A 1 191 ? -12.248 -1.806 3.268 1.00 95.44 191 VAL A CA 1
ATOM 1462 C C . VAL A 1 191 ? -13.063 -2.035 4.530 1.00 95.44 191 VAL A C 1
ATOM 1464 O O . VAL A 1 191 ? -13.044 -1.215 5.444 1.00 95.44 191 VAL A O 1
ATOM 1467 N N . LYS A 1 192 ? -13.763 -3.172 4.581 1.00 93.81 192 LYS A N 1
ATOM 1468 C CA . LYS A 1 192 ? -14.372 -3.704 5.803 1.00 93.81 192 LYS A CA 1
ATOM 1469 C C . LYS A 1 192 ? -13.497 -4.833 6.338 1.00 93.81 192 LYS A C 1
ATOM 1471 O O . LYS A 1 192 ? -13.099 -5.709 5.570 1.00 93.81 192 LYS A O 1
ATOM 1476 N N . LEU A 1 193 ? -13.210 -4.792 7.632 1.00 94.00 193 LEU A N 1
ATOM 1477 C CA . LEU A 1 193 ? -12.274 -5.688 8.305 1.00 94.00 193 LEU A CA 1
ATOM 1478 C C . LEU A 1 193 ? -12.974 -6.477 9.412 1.00 94.00 193 LEU A C 1
ATOM 1480 O O . LEU A 1 193 ? -14.099 -6.169 9.795 1.00 94.00 193 LEU A O 1
ATOM 1484 N N . LEU A 1 194 ? -12.313 -7.512 9.920 1.00 93.69 194 LEU A N 1
ATOM 1485 C CA . LEU A 1 194 ? -12.805 -8.293 11.051 1.00 93.69 194 LEU A CA 1
ATOM 1486 C C . LEU A 1 194 ? -12.110 -7.851 12.349 1.00 93.69 194 LEU A C 1
ATOM 1488 O O . LEU A 1 194 ? -10.880 -7.781 12.373 1.00 93.69 194 LEU A O 1
ATOM 1492 N N . PRO A 1 195 ? -12.843 -7.570 13.438 1.00 93.62 195 PRO A N 1
ATOM 1493 C CA . PRO A 1 195 ? -12.216 -7.305 14.726 1.00 93.62 195 PRO A CA 1
ATOM 1494 C C . PRO A 1 195 ? -11.554 -8.578 15.269 1.00 93.62 195 PRO A C 1
ATOM 1496 O O . PRO A 1 195 ? -12.185 -9.635 15.332 1.00 93.62 195 PRO A O 1
ATOM 1499 N N . ILE A 1 196 ? -10.303 -8.483 15.721 1.00 91.69 196 ILE A N 1
ATOM 1500 C CA . ILE A 1 196 ? -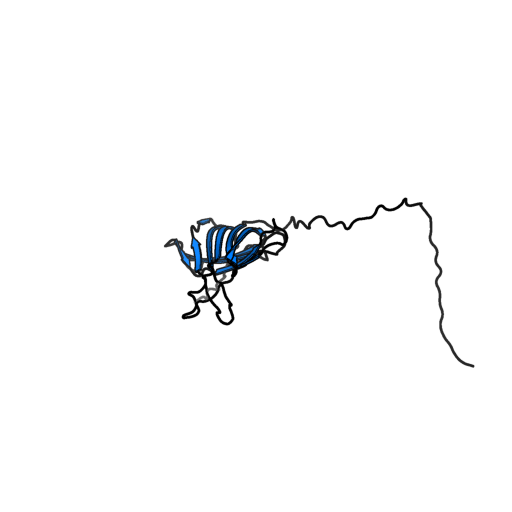9.680 -9.540 16.524 1.00 91.69 196 ILE A CA 1
ATOM 1501 C C . ILE A 1 196 ? -10.168 -9.375 17.960 1.00 91.69 196 ILE A C 1
ATOM 1503 O O . ILE A 1 196 ? -9.858 -8.396 18.639 1.00 91.69 196 ILE A O 1
ATOM 1507 N N . THR A 1 197 ? -10.918 -10.360 18.441 1.00 76.69 197 THR A N 1
ATOM 1508 C CA . THR A 1 197 ? -11.301 -10.461 19.850 1.00 76.69 197 THR A CA 1
ATOM 1509 C C . THR A 1 197 ? -10.292 -11.330 20.590 1.00 76.69 197 THR A C 1
ATOM 1511 O O . THR A 1 197 ? -10.241 -12.542 20.373 1.00 76.69 197 THR A O 1
ATOM 1514 N N . SER A 1 198 ? -9.501 -10.739 21.483 1.00 65.12 198 SER A N 1
ATOM 1515 C CA . SER A 1 198 ? -8.681 -11.494 22.431 1.00 65.12 198 SER A CA 1
ATOM 1516 C C . SER A 1 198 ? -9.455 -11.697 23.739 1.00 65.12 198 SER A C 1
ATOM 1518 O O . SER A 1 198 ? -9.907 -10.750 24.378 1.00 65.12 198 SER A O 1
ATOM 1520 N N . PHE A 1 199 ? -9.632 -12.955 24.148 1.00 58.28 199 PHE A N 1
ATOM 1521 C CA . PHE A 1 199 ? -10.214 -13.289 25.449 1.00 58.28 199 PHE A CA 1
ATOM 1522 C C . PHE A 1 199 ? -9.088 -13.462 26.468 1.00 58.28 199 PHE A C 1
ATOM 1524 O O . PHE A 1 199 ? -8.431 -14.501 26.515 1.00 58.28 199 PHE A O 1
ATOM 1531 N N . GLY A 1 200 ? -8.856 -12.446 27.298 1.00 55.19 200 GLY A N 1
ATOM 1532 C CA . GLY A 1 200 ? -8.021 -12.601 28.484 1.00 55.19 200 GLY A CA 1
ATOM 1533 C C . GLY A 1 200 ? -8.776 -13.393 29.551 1.00 55.19 200 GLY A C 1
ATOM 1534 O O . GLY A 1 200 ? -9.850 -12.977 29.983 1.00 55.19 200 GLY A O 1
ATOM 1535 N N . ARG A 1 201 ? -8.228 -14.520 30.021 1.00 45.66 201 ARG A N 1
ATOM 1536 C CA . ARG A 1 201 ? -8.647 -15.059 31.322 1.00 45.66 201 ARG A CA 1
ATOM 1537 C C . ARG A 1 201 ? -8.110 -14.107 32.384 1.00 45.66 201 ARG A C 1
ATOM 1539 O O . ARG A 1 201 ? -6.902 -14.059 32.593 1.00 45.66 201 ARG A O 1
ATOM 1546 N N . ALA A 1 202 ? -8.990 -13.363 33.049 1.00 47.97 202 ALA A N 1
ATOM 1547 C CA . ALA A 1 202 ? -8.628 -12.710 34.297 1.00 47.97 202 ALA A CA 1
ATOM 1548 C C . ALA A 1 202 ? -8.190 -13.811 35.272 1.00 47.97 202 ALA A C 1
ATOM 1550 O O . ALA A 1 202 ? -8.999 -14.651 35.673 1.00 47.97 202 ALA A O 1
ATOM 1551 N N . ALA A 1 203 ? -6.899 -13.862 35.601 1.00 46.81 203 ALA A N 1
ATOM 1552 C CA . ALA A 1 203 ? -6.442 -14.631 36.743 1.00 46.81 203 ALA A CA 1
ATOM 1553 C C . ALA A 1 203 ? -7.051 -13.952 37.972 1.00 46.81 203 ALA A C 1
ATOM 1555 O O . ALA A 1 203 ? -6.581 -12.909 38.413 1.00 46.81 203 ALA A O 1
ATOM 1556 N N . GLY A 1 204 ? -8.174 -14.484 38.450 1.00 53.28 204 GLY A N 1
ATOM 1557 C CA . GLY A 1 204 ? -8.783 -14.003 39.676 1.00 53.28 204 GLY A CA 1
ATOM 1558 C C . GLY A 1 204 ? -7.831 -14.250 40.838 1.00 53.28 204 GLY A C 1
ATOM 1559 O O . GLY A 1 204 ? -7.518 -15.410 41.116 1.00 53.28 204 GLY A O 1
ATOM 1560 N N . ARG A 1 205 ? -7.389 -13.172 41.487 1.00 38.84 205 ARG A N 1
ATOM 1561 C CA . ARG A 1 205 ? -7.324 -13.001 42.946 1.00 38.84 205 ARG A CA 1
ATOM 1562 C C . ARG A 1 205 ? -6.835 -11.605 43.298 1.00 38.84 205 ARG A C 1
ATOM 1564 O O . ARG A 1 205 ? -5.768 -11.217 42.784 1.00 38.84 205 ARG A O 1
#

Secondary structure (DSSP, 8-state):
-------------------PPP-------------TTS---EEEEEEEEEE-TT--EEEEEEEE-B-SS---EEEESSSSEEEEEEEEE-TTSS-EEEEEEEEETTTTEEEEEEEEEEEE-TTSSS--EEEE-----BTTTB---EEEEEEEEEETTEEEEEEEEEEPPEEEETTTEEESS-EEEEEEEEEE-EE----------

=== Feature glossary ===
Feature key, reading from the visual/contextual features back to the raw sequence:

Rendered structure images. Six rendered views show the 3D structure from the faces of a cube — i.e. along ±x, ±y, ±z. Rendering representation is drawn randomly per protein from cartoon (secondary-structure ribbons), sticks (backbone bonds), or molecular surface; coloring is either N→C rainbow (blue at the N-terminus through red at the C-terminus) or one color per chain.

Contact-map, Ramachandran, and PAE plots. The contact map is a binary N×N matrix image: pixel (i, j) is dark where Cα_i and Cα_j are within 8 Å and |i−j|>4. Because the |i−j|>4 filter removes local helical contacts, off-diagonal stripes parallel to the main diagonal indicate parallel β-sheets; stripes perpendicular to it indicate antiparallel β-sheets. The Ramachandran plot scatters every residue's (φ, ψ) pair against the sterically allowed regions. The PAE heatmap renders the predicted-aligned-error matrix.

InterPro / GO / CATH / organism. Database cross-references. InterPro integrates a dozen domain/family signature databases into unified entries with residue-range hits. GO terms attach function/process/location labels with evidence codes. CATH codes position the fold in a four-level structural taxonomy. Organism is the NCBI-taxonomy species name.

Nearest PDB structures. The Foldseek neighbor list gives the closest experimentally determined structures in the PDB, ranked by structural alignment. TM-score near 1 means near-identical fold; near 0.3 means only rough topology match. This is how one finds what a novel AlphaFold prediction most resembles in the solved-structure universe.

Predicted aligned error. PAE(i, j) answers: if I align the predicted and true structures on residue i, how far off (in Å) do I expect residue j to be? A block-diagonal PAE matrix with low values on the blocks and high values off-diagonal is the signature of a multi-domain protein with confidently predicted domains but uncertain inter-domain orientation.

Solvent-accessible surface area. Accessible surface area quantifies burial. A residue with SASA near zero is packed into the hydrophobic core; one with SASA >100 Å² sits on the surface. Computed here via the Shrake–Rupley numerical algorithm with a 1.4 Å probe.

B-factor. B-factor (Debye–Waller factor) reflects atomic displacement in the crystal lattice. It is an experimental observable (units Å²), not a prediction; low values mean the atom is pinned down, high values mean it moves or is heterogeneous across the crystal.

pLDDT. For AlphaFold models, the B-factor field carries pLDDT — the model's own estimate of local accuracy on a 0–100 scale. Regions with pLDDT<50 should be treated as essentially unmodeled; they often correspond to intrinsically disordered segments.

Backbone torsions (φ/ψ). φ (phi) and ψ (psi) are the two rotatable backbone dihedrals per residue: φ is the C(i-1)–N–Cα–C torsion, ψ is the N–Cα–C–N(i+1) torsion, both in degrees on (−180°, 180°]. α-helical residues cluster near (−60°, −45°); β-strand residues near (−120°, +130°). A Ramachandran plot is simply a scatter of (φ, ψ) for every residue.

Radius of gyration, Cα contacts, bounding box. Radius of gyration (Rg) is the root-mean-square distance of Cα atoms from their centroid — a single number for overall size and compactness. A globular domain of N residues has Rg ≈ 2.2·N^0.38 Å; an extended or disordered chain has a much larger Rg. The Cα contact count is the number of residue pairs whose Cα atoms are within 8 Å and are more than four positions apart in sequence — a standard proxy for tertiary packing density. The bounding box is the smallest axis-aligned box enclosing all Cα atoms.

Secondary structure (3-state, P-SEA). Three-state secondary structure (P-SEA) collapses the eight DSSP classes into helix (a), strand (b), and coil (c). P-SEA assigns these from Cα geometry alone — distances and angles — without requiring backbone oxygens, so it works on any Cα trace.

Secondary structure (8-state, DSSP). DSSP 8-state secondary structure assigns each residue one of H (α-helix), G (3₁₀-helix), I (π-helix), E (extended β-strand), B (isolated β-bridge), T (hydrogen-bonded turn), S (bend), or '-' (coil). The assignment is computed from backbone hydrogen-bond geometry via the Kabsch–Sander algorithm.

Foldseek 3Di. A 3Di character summarizes, for each residue, the relative orientation of the Cα frame of its nearest spatial neighbor. Because it encodes fold topology rather than chemistry, 3Di alignments detect remote structural similarity that sequence alignment misses.

mmCIF coordinates. The mmCIF block holds the 3D Cartesian coordinates of each backbone atom (N, Cα, C, O) in ångströms. mmCIF is the PDB's canonical archive format — a tagged-loop text representation of the atomic model.

Sequence. Sequence gives the chain of amino acids in standard one-letter code (A=alanine, C=cysteine, …, Y=tyrosine), read N→C. It is the only feature that is directly encoded by the gene; all structural features are derived from the folded form of this sequence.